Protein AF-A0A7W5UFZ5-F1 (afdb_monomer_lite)

Sequence (240 aa):
MQDGSGSRIRIENHLESGRFNLRLITNQHPLAGENGEELINIRVDAANVEDVSKIVNRRRKELKLPPLTEEQMSSVTKDIQRQQIERPEVVHTLKVDLENYRRGIAKIAYEAAHLWLGDTFLEDKRAQLLRHFILEGAEDSLAGTIGWSEEIPFGKAWSSEPDSHLVFIMRIGPSLTVGVRVFGALYAVVAVTENPELYAVPHNDNFYSWNPATQKARRGSLYEELLRQSRLQLSQTPQN

Secondary structure (DSSP, 8-state):
--------EEEEEETTTTEEEEEEPPEEEEEE-TTS-EEEEEE--GGGGGGHHHHHHHHHHHTTPPPPPHHHHHHHHHT------SS----------SSHHHHHHHHHHHHHHHHHH-GGGGG-HHHHHHHHHHHH--GGG--EEEES-TTSTTGGGGTT-TT-EEEEEEEETTEEEEEEEETTTEEEEEEEES-GGGS---TTSSEEEEETTTTEEEEE-HHHHHHHHHHHHHHHS---

Foldseek 3Di:
DDPPPQFAWDWDQPPVPRDTDIATDWDKDWDDDPPRDTDIDIDHGPVCLVCVLVVQQVVCVVVVHHRDDPVRVVVVSVPDDDDDDPDRDHDDDDDDDPQLVVLVQLVVFLVLCCVFFPPVLCPAPLSVLSVCCNPPVPPVSWDWDKFFDCVPPCLVLVPVFQQKWKWFWDDDPQFIWIWTDHGSTITMITGSHSHCVSGDGPQFFGMKMARPVVRDIDTTHPVVSSVVSVVVVVVPDDDD

Radius of gyration: 29.79 Å; chains: 1; bounding box: 78×35×80 Å

Structure (mmCIF, N/CA/C/O backbone):
data_AF-A0A7W5UFZ5-F1
#
_entry.id   AF-A0A7W5UFZ5-F1
#
loop_
_atom_site.group_PDB
_atom_site.id
_atom_site.type_symbol
_atom_site.label_atom_id
_atom_site.label_alt_id
_atom_site.label_comp_id
_atom_site.label_asym_id
_atom_site.label_entity_id
_atom_site.label_seq_id
_atom_site.pdbx_PDB_ins_code
_atom_site.Cartn_x
_atom_site.Cartn_y
_atom_site.Cartn_z
_atom_site.occupancy
_atom_site.B_iso_or_equiv
_atom_site.auth_seq_id
_atom_site.auth_comp_id
_atom_site.auth_asym_id
_atom_site.auth_atom_id
_atom_site.pdbx_PDB_model_num
ATOM 1 N N . MET A 1 1 ? -11.939 -21.957 38.911 1.00 32.19 1 MET A N 1
ATOM 2 C CA . MET A 1 1 ? -13.261 -21.301 38.909 1.00 32.19 1 MET A CA 1
ATOM 3 C C . MET A 1 1 ? -13.080 -19.978 38.190 1.00 32.19 1 MET A C 1
ATOM 5 O O . MET A 1 1 ? -12.331 -19.150 38.684 1.00 32.19 1 MET A O 1
ATOM 9 N N . GLN A 1 2 ? -13.599 -19.855 36.968 1.00 29.20 2 GLN A N 1
ATOM 10 C CA . GLN A 1 2 ? -13.507 -18.618 36.189 1.00 29.20 2 GLN A CA 1
ATOM 11 C C . GLN A 1 2 ? -14.537 -17.639 36.743 1.00 29.20 2 GLN A C 1
ATOM 13 O O . GLN A 1 2 ? -15.734 -17.909 36.690 1.00 29.20 2 GLN A O 1
ATOM 18 N N . ASP A 1 3 ? -14.058 -16.543 37.315 1.00 34.78 3 ASP A N 1
ATOM 19 C CA . ASP A 1 3 ? -14.901 -15.453 37.779 1.00 34.78 3 ASP A CA 1
ATOM 20 C C . ASP A 1 3 ? -15.483 -14.750 36.540 1.00 34.78 3 ASP A C 1
ATOM 22 O O . ASP A 1 3 ? -14.793 -14.035 35.815 1.00 34.78 3 ASP A O 1
ATOM 26 N N . GLY A 1 4 ? -16.741 -15.053 36.209 1.00 36.50 4 GLY A N 1
ATOM 27 C CA . GLY A 1 4 ? -17.432 -14.622 34.986 1.00 36.50 4 GLY A CA 1
ATOM 28 C C . GLY A 1 4 ? -17.822 -13.138 34.963 1.00 36.50 4 GLY A C 1
ATOM 29 O O . GLY A 1 4 ? -18.814 -12.776 34.336 1.00 36.50 4 GLY A O 1
ATOM 30 N N . SER A 1 5 ? -17.079 -12.272 35.654 1.00 50.53 5 SER A N 1
ATOM 31 C CA . SER A 1 5 ? -17.415 -10.862 35.887 1.00 50.53 5 SER A CA 1
ATOM 32 C C . SER A 1 5 ? -16.677 -9.883 34.960 1.00 50.53 5 SER A C 1
ATOM 34 O O . SER A 1 5 ? -16.538 -8.698 35.275 1.00 50.53 5 SER A O 1
ATOM 36 N N . GLY A 1 6 ? -16.227 -10.355 33.792 1.00 57.88 6 GLY A N 1
ATOM 37 C CA . GLY A 1 6 ? -15.591 -9.519 32.773 1.00 57.88 6 GLY A CA 1
ATOM 38 C C . GLY A 1 6 ? -16.524 -8.399 32.301 1.00 57.88 6 GLY A C 1
ATOM 39 O O . GLY A 1 6 ? -17.556 -8.642 31.670 1.00 57.88 6 GLY A O 1
ATOM 40 N N . SER A 1 7 ? -16.178 -7.150 32.614 1.00 64.81 7 SER A N 1
ATOM 41 C CA . SER A 1 7 ? -16.913 -5.980 32.133 1.00 64.81 7 SER A CA 1
ATOM 42 C C . SER A 1 7 ? -16.709 -5.822 30.625 1.00 64.81 7 SER A C 1
ATOM 44 O O . SER A 1 7 ? -15.578 -5.758 30.150 1.00 64.81 7 SER A O 1
ATOM 46 N N . ARG A 1 8 ? -17.799 -5.737 29.856 1.00 65.75 8 ARG A N 1
ATOM 47 C CA . ARG A 1 8 ? -17.720 -5.496 28.410 1.00 65.75 8 ARG A CA 1
ATOM 48 C C . ARG A 1 8 ? -17.400 -4.027 28.149 1.00 65.75 8 ARG A C 1
ATOM 50 O O . ARG A 1 8 ? -18.094 -3.142 28.645 1.00 65.75 8 ARG A O 1
ATOM 57 N N . ILE A 1 9 ? -16.369 -3.779 27.351 1.00 72.00 9 ILE A N 1
ATOM 58 C CA . ILE A 1 9 ? -15.931 -2.437 26.961 1.00 72.00 9 ILE A CA 1
ATOM 59 C C . ILE A 1 9 ? -16.214 -2.260 25.471 1.00 72.00 9 ILE A C 1
ATOM 61 O O . ILE A 1 9 ? -15.923 -3.137 24.658 1.00 72.00 9 ILE A O 1
ATOM 65 N N . ARG A 1 10 ? -16.807 -1.124 25.114 1.00 69.69 10 ARG A N 1
ATOM 66 C CA . ARG A 1 10 ? -16.961 -0.657 23.741 1.00 69.69 10 ARG A CA 1
ATOM 67 C C . ARG A 1 10 ? -15.755 0.202 23.385 1.00 69.69 10 ARG A C 1
ATOM 69 O O . ARG A 1 10 ? -15.422 1.132 24.111 1.00 69.69 10 ARG A O 1
ATOM 76 N N . ILE A 1 11 ? -15.143 -0.091 22.246 1.00 70.00 11 ILE A N 1
ATOM 77 C CA . ILE A 1 11 ? -14.104 0.755 21.663 1.00 70.00 11 ILE A CA 1
ATOM 78 C C . ILE A 1 11 ? -14.768 1.664 20.633 1.00 70.00 11 ILE A C 1
ATOM 80 O O . ILE A 1 11 ? -15.444 1.184 19.720 1.00 70.00 11 ILE A O 1
ATOM 84 N N . GLU A 1 12 ? -14.591 2.967 20.783 1.00 69.38 12 GLU A N 1
ATOM 85 C CA . GLU A 1 12 ? -14.955 3.959 19.779 1.00 69.38 12 GLU A CA 1
ATOM 86 C C . GLU A 1 12 ? -13.679 4.430 19.075 1.00 69.38 12 GLU A C 1
ATOM 88 O O . GLU A 1 12 ? -12.754 4.945 19.707 1.00 69.38 12 GLU A O 1
ATOM 93 N N . ASN A 1 13 ? -13.623 4.219 17.758 1.00 60.94 13 ASN A N 1
ATOM 94 C CA . ASN A 1 13 ? -12.502 4.650 16.929 1.00 60.94 13 ASN A CA 1
ATOM 95 C C . ASN A 1 13 ? -12.675 6.115 16.549 1.00 60.94 13 ASN A C 1
ATOM 97 O O . ASN A 1 13 ? -13.619 6.462 15.839 1.00 60.94 13 ASN A O 1
ATOM 101 N N . HIS A 1 14 ? -11.724 6.954 16.948 1.00 58.50 14 HIS A N 1
ATOM 102 C CA . HIS A 1 14 ? -11.623 8.309 16.431 1.00 58.50 14 HIS A CA 1
ATOM 103 C C . HIS A 1 14 ? -10.664 8.300 15.233 1.00 58.50 14 HIS A C 1
ATOM 105 O O . HIS A 1 14 ? -9.449 8.429 15.389 1.00 58.50 14 HIS A O 1
ATOM 111 N N . LEU A 1 15 ? -11.216 8.091 14.032 1.00 51.38 15 LEU A N 1
ATOM 112 C CA . LEU A 1 15 ? -10.444 7.875 12.797 1.00 51.38 15 LEU A CA 1
ATOM 113 C C . LEU A 1 15 ? -9.444 9.008 12.497 1.00 51.38 15 LEU A C 1
ATOM 115 O O . LEU A 1 15 ? -8.370 8.743 11.973 1.00 51.38 15 LEU A O 1
ATOM 119 N N . GLU A 1 16 ? -9.761 10.246 12.881 1.00 52.16 16 GLU A N 1
ATOM 120 C CA . GLU A 1 16 ? -8.914 11.421 12.628 1.00 52.16 16 GLU A CA 1
ATOM 121 C C . GLU A 1 16 ? -7.709 11.552 13.572 1.00 52.16 16 GLU A C 1
ATOM 123 O O . GLU A 1 16 ? -6.697 12.133 13.193 1.00 52.16 16 GLU A O 1
ATOM 128 N N . SER A 1 17 ? -7.791 11.032 14.802 1.00 55.78 17 SER A N 1
ATOM 129 C CA . SER A 1 17 ? -6.720 11.183 15.804 1.00 55.78 17 SER A CA 1
ATOM 130 C C . SER A 1 17 ? -5.934 9.897 16.056 1.00 55.78 17 SER A C 1
ATOM 132 O O . SER A 1 17 ? -4.956 9.917 16.804 1.00 55.78 17 SER A O 1
ATOM 134 N N . GLY A 1 18 ? -6.368 8.772 15.474 1.00 56.91 18 GLY A N 1
ATOM 135 C CA . GLY A 1 18 ? -5.768 7.453 15.691 1.00 56.91 18 GLY A CA 1
ATOM 136 C C . GLY A 1 18 ? -5.891 6.944 17.133 1.00 56.91 18 GLY A C 1
ATOM 137 O O . GLY A 1 18 ? -5.254 5.955 17.489 1.00 56.91 18 GLY A O 1
ATOM 138 N N . ARG A 1 19 ? -6.679 7.618 17.983 1.00 61.78 19 ARG A N 1
ATOM 139 C CA . ARG A 1 19 ? -6.873 7.246 19.387 1.00 61.78 19 ARG A CA 1
ATOM 140 C C . ARG A 1 19 ? -8.130 6.402 19.554 1.00 61.78 19 ARG A C 1
ATOM 142 O O . ARG A 1 19 ? -9.184 6.690 18.984 1.00 61.78 19 ARG A O 1
ATOM 149 N N . PHE A 1 20 ? -8.006 5.381 20.391 1.00 65.19 20 PHE A N 1
ATOM 150 C CA . PHE A 1 20 ? -9.115 4.550 20.835 1.00 65.19 20 PHE A CA 1
ATOM 151 C C . PHE A 1 20 ? -9.731 5.160 22.092 1.00 65.19 20 PHE A C 1
ATOM 153 O O . PHE A 1 20 ? -9.032 5.352 23.087 1.00 65.19 20 PHE A O 1
ATOM 160 N N . ASN A 1 21 ? -11.035 5.430 22.064 1.00 71.38 21 ASN A N 1
ATOM 161 C CA . ASN A 1 21 ? -11.784 5.758 23.271 1.00 71.38 21 ASN A CA 1
ATOM 162 C C . ASN A 1 21 ? -12.433 4.485 23.810 1.00 71.38 21 ASN A C 1
ATOM 164 O O . ASN A 1 21 ? -13.187 3.809 23.109 1.00 71.38 21 ASN A O 1
ATOM 168 N N . LEU A 1 22 ? -12.131 4.152 25.062 1.00 71.75 22 LEU A N 1
ATOM 169 C CA . LEU A 1 22 ? -12.715 3.012 25.757 1.00 71.75 22 LEU A CA 1
ATOM 170 C C . LEU A 1 22 ? -13.931 3.491 26.550 1.00 71.75 22 LEU A C 1
ATOM 172 O O . LEU A 1 22 ? -13.812 4.414 27.351 1.00 71.75 22 LEU A O 1
ATOM 176 N N . ARG A 1 23 ? -15.087 2.863 26.332 1.00 74.94 23 ARG A N 1
ATOM 177 C CA . ARG A 1 23 ? -16.319 3.119 27.087 1.00 74.94 23 ARG A CA 1
ATOM 178 C C . ARG A 1 23 ? -16.836 1.842 27.719 1.00 74.94 23 ARG A C 1
ATOM 180 O O . ARG A 1 23 ? -16.956 0.818 27.047 1.00 74.94 23 ARG A O 1
ATOM 187 N N . LEU A 1 24 ? -17.188 1.887 28.995 1.00 75.31 24 LEU A N 1
ATOM 188 C CA . LEU A 1 24 ? -17.823 0.764 29.670 1.00 75.31 24 LEU A CA 1
ATOM 189 C C . LEU A 1 24 ? -19.248 0.581 29.129 1.00 75.31 24 LEU A C 1
ATOM 191 O O . LEU A 1 24 ? -20.051 1.516 29.120 1.00 75.31 24 LEU A O 1
ATOM 195 N N . ILE A 1 25 ? -19.593 -0.635 28.710 1.00 75.44 25 ILE A N 1
ATOM 196 C CA . ILE A 1 25 ? -20.991 -0.975 28.446 1.00 75.44 25 ILE A CA 1
ATOM 197 C C . ILE A 1 25 ? -21.665 -1.199 29.797 1.00 75.44 25 ILE A C 1
ATOM 199 O O . ILE A 1 25 ? -21.164 -1.967 30.620 1.00 75.44 25 ILE A O 1
ATOM 203 N N . THR A 1 26 ? -22.806 -0.542 30.020 1.00 75.75 26 THR A N 1
ATOM 204 C CA . THR A 1 26 ? -23.593 -0.722 31.242 1.00 75.75 26 THR A CA 1
ATOM 205 C C . THR A 1 26 ? -23.876 -2.200 31.472 1.00 75.75 26 THR A C 1
ATOM 207 O O . THR A 1 26 ? -24.441 -2.869 30.604 1.00 75.75 26 THR A O 1
ATOM 210 N N . ASN A 1 27 ? -23.500 -2.697 32.646 1.00 78.12 27 ASN A N 1
ATOM 211 C CA . ASN A 1 27 ? -23.701 -4.088 33.025 1.00 78.12 27 ASN A CA 1
ATOM 212 C C . ASN A 1 27 ? -24.445 -4.162 34.359 1.00 78.12 27 ASN A C 1
ATOM 214 O O . ASN A 1 27 ? -24.233 -3.319 35.232 1.00 78.12 27 ASN A O 1
ATOM 218 N N . GLN A 1 28 ? -25.324 -5.151 34.500 1.00 77.69 28 GLN A N 1
ATOM 219 C CA . GLN A 1 28 ? -26.160 -5.339 35.682 1.00 77.69 28 GLN A CA 1
ATOM 220 C C . GLN A 1 28 ? -26.034 -6.779 36.158 1.00 77.69 28 GLN A C 1
ATOM 222 O O . GLN A 1 28 ? -26.256 -7.693 35.367 1.00 77.69 28 GLN A O 1
ATOM 227 N N . HIS A 1 29 ? -25.716 -6.974 37.436 1.00 74.94 29 HIS A N 1
ATOM 228 C CA . HIS A 1 29 ? -25.628 -8.307 38.033 1.00 74.94 29 HIS A CA 1
ATOM 229 C C . HIS A 1 29 ? -26.407 -8.363 39.345 1.00 74.94 29 HIS A C 1
ATOM 231 O O . HIS A 1 29 ? -26.311 -7.420 40.136 1.00 74.94 29 HIS A O 1
ATOM 237 N N . PRO A 1 30 ? -27.172 -9.439 39.589 1.00 72.00 30 PRO A N 1
ATOM 238 C CA . PRO A 1 30 ? -27.807 -9.653 40.878 1.00 72.00 30 PRO A CA 1
ATOM 239 C C . PRO A 1 30 ? -26.742 -9.895 41.957 1.00 72.00 30 PRO A C 1
ATOM 241 O O . PRO A 1 30 ? -25.746 -10.581 41.734 1.00 72.00 30 PRO A O 1
ATOM 244 N N . LEU A 1 31 ? -26.969 -9.320 43.129 1.00 72.81 31 LEU A N 1
ATOM 245 C CA . LEU A 1 31 ? -26.241 -9.547 44.368 1.00 72.81 31 LEU A CA 1
ATOM 246 C C . LEU A 1 31 ? -27.213 -10.205 45.351 1.00 72.81 31 LEU A C 1
ATOM 248 O O . LEU A 1 31 ? -28.357 -9.767 45.488 1.00 72.81 31 LEU A O 1
ATOM 252 N N . ALA A 1 32 ? -26.761 -11.255 46.034 1.00 61.81 32 ALA A N 1
ATOM 253 C CA . ALA A 1 32 ? -27.540 -11.865 47.104 1.00 61.81 32 ALA A CA 1
ATOM 254 C C . ALA A 1 32 ? -27.594 -10.897 48.296 1.00 61.81 32 ALA A C 1
ATOM 256 O O . ALA A 1 32 ? -26.552 -10.569 48.863 1.00 61.81 32 ALA A O 1
ATOM 257 N N . GLY A 1 33 ? -28.786 -10.413 48.649 1.00 66.94 33 GLY A N 1
ATOM 258 C CA . GLY A 1 33 ? -28.996 -9.645 49.873 1.00 66.94 33 GLY A CA 1
ATOM 259 C C . GLY A 1 33 ? -29.064 -10.558 51.098 1.00 66.94 33 GLY A C 1
ATOM 260 O O . GLY A 1 33 ? -29.515 -11.700 51.017 1.00 66.94 33 GLY A O 1
ATOM 261 N N . GLU A 1 34 ? -28.642 -10.043 52.253 1.00 58.28 34 GLU A N 1
ATOM 262 C CA . GLU A 1 34 ? -28.547 -10.811 53.507 1.00 58.28 34 GLU A CA 1
ATOM 263 C C . GLU A 1 34 ? -29.918 -11.217 54.093 1.00 58.28 34 GLU A C 1
ATOM 265 O O . GLU A 1 34 ? -29.984 -12.132 54.908 1.00 58.28 34 GLU A O 1
ATOM 270 N N . ASN A 1 35 ? -31.023 -10.617 53.625 1.00 57.19 35 ASN A N 1
ATOM 271 C CA . ASN A 1 35 ? -32.377 -10.797 54.177 1.00 57.19 35 ASN A CA 1
ATOM 272 C C . ASN A 1 35 ? -33.419 -11.319 53.162 1.00 57.19 35 ASN A C 1
ATOM 274 O O . ASN A 1 35 ? -34.615 -11.084 53.324 1.00 57.19 35 ASN A O 1
ATOM 278 N N . GLY A 1 36 ? -32.993 -12.000 52.090 1.00 59.88 36 GLY A N 1
ATOM 279 C CA . GLY A 1 36 ? -33.895 -12.431 51.005 1.00 59.88 36 GLY A CA 1
ATOM 280 C C . GLY A 1 36 ? -34.288 -11.308 50.035 1.00 59.88 36 GLY A C 1
ATOM 281 O O . GLY A 1 36 ? -35.147 -11.497 49.176 1.00 59.88 36 GLY A O 1
ATOM 282 N N . GLU A 1 37 ? -33.648 -10.146 50.162 1.00 68.31 37 GLU A N 1
ATOM 283 C CA . GLU A 1 37 ? -33.755 -9.034 49.222 1.00 68.31 37 GLU A CA 1
ATOM 284 C C . GLU A 1 37 ? -32.865 -9.287 47.994 1.00 68.31 37 GLU A C 1
ATOM 286 O O . GLU A 1 37 ? -31.697 -9.663 48.119 1.00 68.31 37 GLU A O 1
ATOM 291 N N . GLU A 1 38 ? -33.400 -9.061 46.793 1.00 66.94 38 GLU A N 1
ATOM 292 C CA . GLU A 1 38 ? -32.605 -9.059 45.564 1.00 66.94 38 GLU A CA 1
ATOM 293 C C . GLU A 1 38 ? -31.962 -7.683 45.372 1.00 66.94 38 GLU A C 1
ATOM 295 O O . GLU A 1 38 ? -32.630 -6.702 45.033 1.00 66.94 38 GLU A O 1
ATOM 300 N N . LEU A 1 39 ? -30.646 -7.606 45.565 1.00 75.69 39 LEU A N 1
ATOM 301 C CA . LEU A 1 39 ? -29.869 -6.413 45.251 1.00 75.69 39 LEU A CA 1
ATOM 302 C C . LEU A 1 39 ? -29.402 -6.488 43.794 1.00 75.69 39 LEU A C 1
ATOM 304 O O . LEU A 1 39 ? -29.075 -7.556 43.284 1.00 75.69 39 LEU A O 1
ATOM 308 N N . ILE A 1 40 ? -29.350 -5.354 43.096 1.00 76.56 40 ILE A N 1
ATOM 309 C CA . ILE A 1 40 ? -28.830 -5.289 41.724 1.00 76.56 40 ILE A CA 1
ATOM 310 C C . ILE A 1 40 ? -27.650 -4.328 41.708 1.00 76.56 40 ILE A C 1
ATOM 312 O O . ILE A 1 40 ? -27.810 -3.137 41.967 1.00 76.56 40 ILE A O 1
ATOM 316 N N . ASN A 1 41 ? -26.472 -4.835 41.351 1.00 80.06 41 ASN A N 1
ATOM 317 C CA . ASN A 1 41 ? -25.316 -3.996 41.075 1.00 80.06 41 ASN A CA 1
ATOM 318 C C . ASN A 1 41 ? -25.398 -3.482 39.638 1.00 80.06 41 ASN A C 1
ATOM 320 O O . ASN A 1 41 ? -25.437 -4.281 38.701 1.00 80.06 41 ASN A O 1
ATOM 324 N N . ILE A 1 42 ? -25.403 -2.162 39.459 1.00 81.38 42 ILE A N 1
ATOM 325 C CA . ILE A 1 42 ? -25.390 -1.512 38.148 1.00 81.38 42 ILE A CA 1
ATOM 326 C C . ILE A 1 42 ? -24.035 -0.828 37.974 1.00 81.38 42 ILE A C 1
ATOM 328 O O . ILE A 1 42 ? -23.734 0.151 38.650 1.00 81.38 42 ILE A O 1
ATOM 332 N N . ARG A 1 43 ? -23.233 -1.306 37.021 1.00 81.69 43 ARG A N 1
ATOM 333 C CA . ARG A 1 43 ? -21.978 -0.657 36.621 1.00 81.69 43 ARG A CA 1
ATOM 334 C C . ARG A 1 43 ? -22.231 0.243 35.417 1.00 81.69 43 ARG A C 1
ATOM 336 O O . ARG A 1 43 ? -22.762 -0.219 34.406 1.00 81.69 43 ARG A O 1
ATOM 343 N N . VAL A 1 44 ? -21.839 1.511 35.513 1.00 83.25 44 VAL A N 1
ATOM 344 C CA . VAL A 1 44 ? -22.014 2.530 34.465 1.00 83.25 44 VAL A CA 1
ATOM 345 C C . VAL A 1 44 ? -20.676 3.218 34.202 1.00 83.25 44 VAL A C 1
ATOM 347 O O . VAL A 1 44 ? -19.843 3.325 35.099 1.00 83.25 44 VAL A O 1
ATOM 350 N N . ASP A 1 45 ? -20.464 3.656 32.964 1.00 80.69 45 ASP A N 1
ATOM 351 C CA . ASP A 1 45 ? -19.312 4.480 32.608 1.00 80.69 45 ASP A CA 1
ATOM 352 C C . ASP A 1 45 ? -19.328 5.814 33.376 1.00 80.69 45 ASP A C 1
ATOM 354 O O . ASP A 1 45 ? -20.383 6.433 33.536 1.00 80.69 45 ASP A O 1
ATOM 358 N N . ALA A 1 46 ? -18.159 6.277 33.825 1.00 82.00 46 ALA A N 1
ATOM 359 C CA . ALA A 1 46 ? -18.028 7.519 34.584 1.00 82.00 46 ALA A CA 1
ATOM 360 C C . ALA A 1 46 ? -18.473 8.764 33.794 1.00 82.00 46 ALA A C 1
ATOM 362 O O . ALA A 1 46 ? -18.861 9.759 34.404 1.00 82.00 46 ALA A O 1
ATOM 363 N N . ALA A 1 47 ? -18.456 8.716 32.459 1.00 79.50 47 ALA A N 1
ATOM 364 C CA . ALA A 1 47 ? -18.973 9.788 31.615 1.00 79.50 47 ALA A CA 1
ATOM 365 C C . ALA A 1 47 ? -20.513 9.866 31.608 1.00 79.50 47 ALA A C 1
ATOM 367 O O . ALA A 1 47 ? -21.061 10.908 31.267 1.00 79.50 47 ALA A O 1
ATOM 368 N N . ASN A 1 48 ? -21.213 8.796 32.008 1.00 82.38 48 ASN A N 1
ATOM 369 C CA . ASN A 1 48 ? -22.675 8.671 31.919 1.00 82.38 48 ASN A CA 1
ATOM 370 C C . ASN A 1 48 ? -23.359 8.661 33.299 1.00 82.38 48 ASN A C 1
ATOM 372 O O . ASN A 1 48 ? -24.424 8.065 33.470 1.00 82.38 48 ASN A O 1
ATOM 376 N N . VAL A 1 49 ? -22.755 9.299 34.306 1.00 79.25 49 VAL A N 1
ATOM 377 C CA . VAL A 1 49 ? -23.295 9.333 35.680 1.00 79.25 49 VAL A CA 1
ATOM 378 C C . VAL A 1 49 ? -24.679 9.992 35.738 1.00 79.25 49 VAL A C 1
ATOM 380 O O . VAL A 1 49 ? -25.539 9.554 36.498 1.00 79.25 49 VAL A O 1
ATOM 383 N N . GLU A 1 50 ? -24.941 10.992 34.896 1.00 80.38 50 GLU A N 1
ATOM 384 C CA . GLU A 1 50 ? -26.233 11.693 34.851 1.00 80.38 50 GLU A CA 1
ATOM 385 C C . GLU A 1 50 ? -27.387 10.793 34.366 1.00 80.38 50 GLU A C 1
ATOM 387 O O . GLU A 1 50 ? -28.546 10.983 34.745 1.00 80.38 50 GLU A O 1
ATOM 392 N N . ASP A 1 51 ? -27.078 9.751 33.588 1.00 82.69 51 ASP A N 1
ATOM 393 C CA . ASP A 1 51 ? -28.067 8.811 33.058 1.00 82.69 51 ASP A CA 1
ATOM 394 C C . ASP A 1 51 ? -28.428 7.680 34.037 1.00 82.69 51 ASP A C 1
ATOM 396 O O . ASP A 1 51 ? -29.341 6.894 33.759 1.00 82.69 51 ASP A O 1
ATOM 400 N N . VAL A 1 52 ? -27.776 7.598 35.204 1.00 83.50 52 VAL A N 1
ATOM 401 C CA . VAL A 1 52 ? -28.044 6.564 36.224 1.00 83.50 52 VAL A CA 1
ATOM 402 C C . VAL A 1 52 ? -29.520 6.553 36.630 1.00 83.50 52 VAL A C 1
ATOM 404 O O . VAL A 1 52 ? -30.133 5.486 36.692 1.00 83.50 52 VAL A O 1
ATOM 407 N N . SER A 1 53 ? -30.131 7.728 36.802 1.00 83.00 53 SER A N 1
ATOM 408 C CA . SER A 1 53 ? -31.555 7.870 37.141 1.00 83.00 53 SER A CA 1
ATOM 409 C C . SER A 1 53 ? -32.475 7.201 36.109 1.00 83.00 53 SER A C 1
ATOM 411 O O . SER A 1 53 ? -33.408 6.469 36.463 1.00 83.00 53 SER A O 1
ATOM 413 N N . LYS A 1 54 ? -32.176 7.382 34.816 1.00 85.00 54 LYS A N 1
ATOM 414 C CA . LYS A 1 54 ? -32.908 6.765 33.702 1.00 85.00 54 LYS A CA 1
ATOM 415 C C . LYS A 1 54 ? -32.710 5.252 33.690 1.00 85.00 54 LYS A C 1
ATOM 417 O O . LYS A 1 54 ? -33.674 4.517 33.475 1.00 85.00 54 LYS A O 1
ATOM 422 N N . ILE A 1 55 ? -31.486 4.778 33.936 1.00 83.38 55 ILE A N 1
ATOM 423 C CA . ILE A 1 55 ? -31.151 3.345 33.960 1.00 83.38 55 ILE A CA 1
ATOM 424 C C . ILE A 1 55 ? -31.902 2.634 35.094 1.00 83.38 55 ILE A C 1
ATOM 426 O O . ILE A 1 55 ? -32.528 1.598 34.853 1.00 83.38 55 ILE A O 1
ATOM 430 N N . VAL A 1 56 ? -31.895 3.208 36.300 1.00 84.44 56 VAL A N 1
ATOM 431 C CA . VAL A 1 56 ? -32.578 2.660 37.483 1.00 84.44 56 VAL A CA 1
ATOM 432 C C . VAL A 1 56 ? -34.091 2.610 37.267 1.00 84.44 56 VAL A C 1
ATOM 434 O O . VAL A 1 56 ? -34.710 1.558 37.439 1.00 84.44 56 VAL A O 1
ATOM 437 N N . ASN A 1 57 ? -34.700 3.712 36.822 1.00 84.00 57 ASN A N 1
ATOM 438 C CA . ASN A 1 57 ? -36.147 3.761 36.603 1.00 84.00 57 ASN A CA 1
ATOM 439 C C . ASN A 1 57 ? -36.603 2.851 35.452 1.00 84.00 57 ASN A C 1
ATOM 441 O O . ASN A 1 57 ? -37.659 2.222 35.551 1.00 84.00 57 ASN A O 1
ATOM 445 N N . ARG A 1 58 ? -35.794 2.702 34.393 1.00 84.88 58 ARG A N 1
ATOM 446 C CA . ARG A 1 58 ? -36.053 1.721 33.329 1.00 84.88 58 ARG A CA 1
ATOM 447 C C . ARG A 1 58 ? -36.088 0.298 33.885 1.00 84.88 58 ARG A C 1
ATOM 449 O O . ARG A 1 58 ? -37.025 -0.437 33.587 1.00 84.88 58 ARG A O 1
ATOM 456 N N . ARG A 1 59 ? -35.126 -0.069 34.738 1.00 81.56 59 ARG A N 1
ATOM 457 C CA . ARG A 1 59 ? -35.077 -1.404 35.351 1.00 81.56 59 ARG A CA 1
ATOM 458 C C . ARG A 1 59 ? -36.265 -1.663 36.277 1.00 81.56 59 ARG A C 1
ATOM 460 O O . ARG A 1 59 ? -36.862 -2.733 36.225 1.00 81.56 59 ARG A O 1
ATOM 467 N N . ARG A 1 60 ? -36.666 -0.675 37.080 1.00 83.38 60 ARG A N 1
ATOM 468 C CA . ARG A 1 60 ? -37.864 -0.784 37.932 1.00 83.38 60 ARG A CA 1
ATOM 469 C C . ARG A 1 60 ? -39.133 -0.991 37.109 1.00 83.38 60 ARG A C 1
ATOM 471 O O . ARG A 1 60 ? 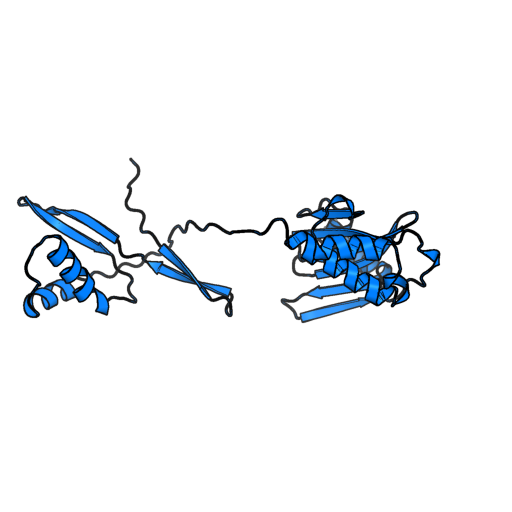-39.938 -1.844 37.464 1.00 83.38 60 ARG A O 1
ATOM 478 N N . LYS A 1 61 ? -39.263 -0.309 35.966 1.00 86.69 61 LYS A N 1
ATOM 479 C CA . LYS A 1 61 ? -40.368 -0.525 35.020 1.00 86.69 61 LYS A CA 1
ATOM 480 C C . LYS A 1 61 ? -40.390 -1.955 34.463 1.00 86.69 61 LYS A C 1
ATOM 482 O O . LYS A 1 61 ? -41.464 -2.545 34.389 1.00 86.69 61 LYS A O 1
ATOM 487 N N . GLU A 1 62 ? -39.236 -2.523 34.104 1.00 84.56 62 GLU A N 1
ATOM 488 C CA . GLU A 1 62 ? -39.125 -3.929 33.664 1.00 84.56 62 GLU A CA 1
ATOM 489 C C . GLU A 1 62 ? -39.581 -4.909 34.755 1.00 84.56 62 GLU A C 1
ATOM 491 O O . GLU A 1 62 ? -40.285 -5.874 34.467 1.00 84.56 62 GLU A O 1
ATOM 496 N N . LEU A 1 63 ? -39.245 -4.614 36.013 1.00 81.38 63 LEU A N 1
ATOM 497 C CA . LEU A 1 63 ? -39.652 -5.385 37.192 1.00 81.38 63 LEU A CA 1
ATOM 498 C C . LEU A 1 63 ? -41.077 -5.060 37.680 1.00 81.38 63 LEU A C 1
ATOM 500 O O . LEU A 1 63 ? -41.498 -5.572 38.713 1.00 81.38 63 LEU A O 1
ATOM 504 N N . LYS A 1 64 ? -41.832 -4.224 36.951 1.00 85.69 64 LYS A N 1
ATOM 505 C CA . LYS A 1 64 ? -43.187 -3.755 37.311 1.00 85.69 64 LYS A CA 1
ATOM 506 C C . LYS A 1 64 ? -43.264 -3.039 38.669 1.00 85.69 64 LYS A C 1
ATOM 508 O O . LYS A 1 64 ? -44.314 -3.016 39.305 1.00 85.69 64 LYS A O 1
ATOM 513 N N . LEU A 1 65 ? -42.165 -2.426 39.099 1.00 83.19 65 LEU A N 1
ATOM 514 C CA . LEU A 1 65 ? -42.082 -1.613 40.307 1.00 83.19 65 LEU A CA 1
ATOM 515 C C . LEU A 1 65 ? -42.342 -0.131 39.983 1.00 83.19 65 LEU A C 1
ATOM 517 O O . LEU A 1 65 ? -41.963 0.338 38.904 1.00 83.19 65 LEU A O 1
ATOM 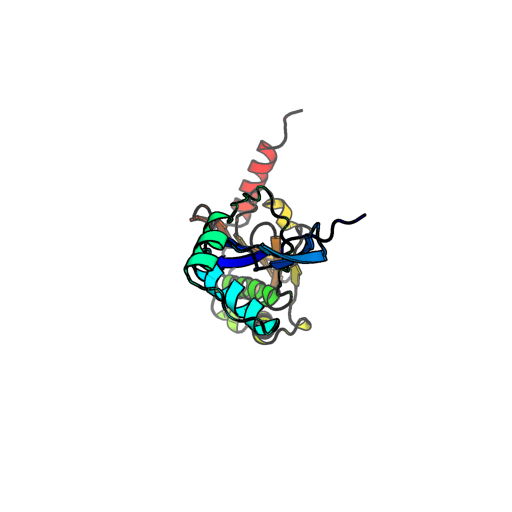521 N N . PRO A 1 66 ? -42.940 0.640 40.912 1.00 82.88 66 PRO A N 1
ATOM 522 C CA . PRO A 1 66 ? -43.103 2.079 40.737 1.00 82.88 66 PRO A CA 1
ATOM 523 C C . PRO A 1 66 ? -41.734 2.778 40.673 1.00 82.88 66 PRO A C 1
ATOM 525 O O . PRO A 1 66 ? -40.786 2.306 41.314 1.00 82.88 66 PRO A O 1
ATOM 528 N N . PRO A 1 67 ? -41.599 3.886 39.921 1.00 84.19 67 PRO A N 1
ATOM 529 C CA . PRO A 1 67 ? -40.359 4.659 39.867 1.00 84.19 67 PRO A CA 1
ATOM 530 C C . PRO A 1 67 ? -39.980 5.184 41.257 1.00 84.19 67 PRO A C 1
ATOM 532 O O . PRO A 1 67 ? -40.847 5.379 42.107 1.00 84.19 67 PRO A O 1
ATOM 535 N N . LEU A 1 68 ? -38.683 5.383 41.494 1.00 84.81 68 LEU A N 1
ATOM 536 C CA . LEU A 1 68 ? -38.216 5.969 42.755 1.00 84.81 68 LEU A CA 1
ATOM 537 C C . LEU A 1 68 ? -38.587 7.453 42.820 1.00 84.81 68 LEU A C 1
ATOM 539 O O . LEU A 1 68 ? -38.575 8.142 41.796 1.00 84.81 68 LEU A O 1
ATOM 543 N N . THR A 1 69 ? -38.878 7.943 44.025 1.00 83.56 69 THR A N 1
ATOM 544 C CA . THR A 1 69 ? -39.030 9.383 44.281 1.00 83.56 69 THR A CA 1
ATOM 545 C C . THR A 1 69 ? -37.675 10.094 44.190 1.00 83.56 69 THR A C 1
ATOM 547 O O . THR A 1 69 ? -36.623 9.454 44.264 1.00 83.56 69 THR A O 1
ATOM 550 N N . GLU A 1 70 ? -37.667 11.422 44.045 1.00 79.75 70 GLU A N 1
ATOM 551 C CA . GLU A 1 70 ? -36.417 12.202 44.001 1.00 79.75 70 GLU A CA 1
ATOM 552 C C . GLU A 1 70 ? -35.559 11.997 45.257 1.00 79.75 70 GLU A C 1
ATOM 554 O O . GLU A 1 70 ? -34.342 11.842 45.162 1.00 79.75 70 GLU A O 1
ATOM 559 N N . GLU A 1 71 ? -36.191 11.890 46.427 1.00 77.75 71 GLU A N 1
ATOM 560 C CA . GLU A 1 71 ? -35.515 11.622 47.699 1.00 77.75 71 GLU A CA 1
ATOM 561 C C . GLU A 1 71 ? -34.815 10.255 47.694 1.00 77.75 71 GLU A C 1
ATOM 563 O O . GLU A 1 71 ? -33.642 10.158 48.059 1.00 77.75 71 GLU A O 1
ATOM 568 N N . GLN A 1 72 ? -35.485 9.214 47.194 1.00 79.19 72 GLN A N 1
ATOM 569 C CA . GLN A 1 72 ? -34.918 7.867 47.059 1.00 79.19 72 GLN A CA 1
ATOM 570 C C . GLN A 1 72 ? -33.848 7.786 45.961 1.00 79.19 72 GLN A C 1
ATOM 572 O O . GLN A 1 72 ? -32.910 6.998 46.051 1.00 79.19 72 GLN A O 1
ATOM 577 N N . MET A 1 73 ? -33.950 8.601 44.911 1.00 79.38 73 MET A N 1
ATOM 578 C CA . MET A 1 73 ? -32.911 8.682 43.883 1.00 79.38 73 MET A CA 1
ATOM 579 C C . MET A 1 73 ? -31.666 9.411 44.406 1.00 79.38 73 MET A C 1
ATOM 581 O O . MET A 1 73 ? -30.536 9.073 44.039 1.00 79.38 73 MET A O 1
ATOM 585 N N . SER A 1 74 ? -31.855 10.378 45.308 1.00 76.94 74 SER A N 1
ATOM 586 C CA . SER A 1 74 ? -30.756 11.106 45.942 1.00 76.94 74 SER A CA 1
ATOM 587 C C . SER A 1 74 ? -29.883 10.192 46.808 1.00 76.94 74 SER A C 1
ATOM 589 O O . SER A 1 74 ? -28.663 10.354 46.807 1.00 76.94 74 SER A O 1
ATOM 591 N N . SER A 1 75 ? -30.466 9.194 47.486 1.00 76.94 75 SER A N 1
ATOM 592 C CA . SER A 1 75 ? -29.699 8.187 48.232 1.00 76.94 75 SER A CA 1
ATOM 593 C C . SER A 1 75 ? -28.931 7.259 47.293 1.00 76.94 75 SER A C 1
ATOM 595 O O . SER A 1 75 ? -27.734 7.080 47.476 1.00 76.94 75 SER A O 1
ATOM 597 N N . VAL A 1 76 ? -29.559 6.791 46.207 1.00 77.69 76 VAL A N 1
ATOM 598 C CA . VAL A 1 76 ? -28.880 5.966 45.186 1.00 77.69 76 VAL A CA 1
ATOM 599 C C . VAL A 1 76 ? -27.679 6.693 44.576 1.00 77.69 76 VAL A C 1
ATOM 601 O O . VAL A 1 76 ? -26.643 6.087 44.323 1.00 77.69 76 VAL A O 1
ATOM 604 N N . THR A 1 77 ? -27.794 8.005 44.359 1.00 77.19 77 THR A N 1
ATOM 605 C CA . THR A 1 77 ? -26.704 8.813 43.790 1.00 77.19 77 THR A CA 1
ATOM 606 C C . THR A 1 77 ? -25.540 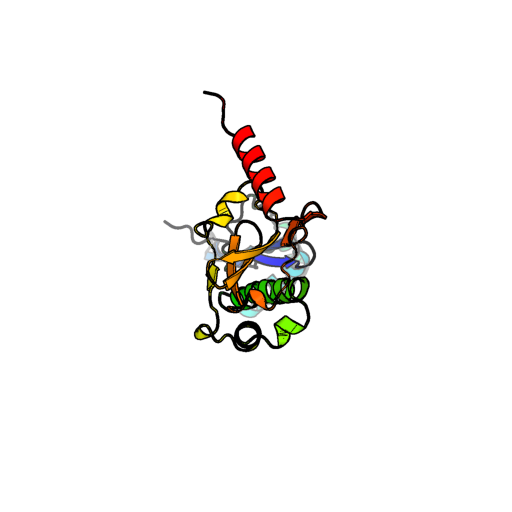8.984 44.769 1.00 77.19 77 THR A C 1
ATOM 608 O O . THR A 1 77 ? -24.386 9.041 44.348 1.00 77.19 77 THR A O 1
ATOM 611 N N . LYS A 1 78 ? -25.823 9.044 46.077 1.00 78.12 78 LYS A N 1
ATOM 612 C CA . LYS A 1 78 ? -24.795 9.126 47.127 1.00 78.12 78 LYS A CA 1
ATOM 613 C C . LYS A 1 78 ? -23.991 7.833 47.259 1.00 78.12 78 LYS A C 1
ATOM 615 O O . LYS A 1 78 ? -22.807 7.903 47.573 1.00 78.12 78 LYS A O 1
ATOM 620 N N . ASP A 1 79 ? -24.602 6.695 46.951 1.00 79.62 79 ASP A N 1
ATOM 621 C CA . ASP A 1 79 ? -23.965 5.377 47.035 1.00 79.62 79 ASP A CA 1
ATOM 622 C C . ASP A 1 79 ? -23.131 5.020 45.787 1.00 79.62 79 ASP A C 1
ATOM 624 O O . ASP A 1 79 ? -22.581 3.920 45.690 1.00 79.62 79 ASP A O 1
ATOM 628 N N . ILE A 1 80 ? -22.996 5.937 44.819 1.00 81.69 80 ILE A N 1
ATOM 629 C CA . ILE A 1 80 ? -22.165 5.720 43.628 1.00 81.69 80 ILE A CA 1
ATOM 630 C C . ILE A 1 80 ? -20.688 5.656 44.029 1.00 81.69 80 ILE A C 1
ATOM 632 O O . ILE A 1 80 ? -20.051 6.665 44.335 1.00 81.69 80 ILE A O 1
ATOM 636 N N . GLN A 1 81 ? -20.107 4.463 43.930 1.00 82.62 81 GLN A N 1
ATOM 637 C CA . GLN A 1 81 ? -18.674 4.249 44.102 1.00 82.62 81 GLN A CA 1
ATOM 638 C C . GLN A 1 81 ? -17.958 4.326 42.752 1.00 82.62 81 GLN A C 1
ATOM 640 O O . GLN A 1 81 ? -18.300 3.622 41.800 1.00 82.62 81 GLN A O 1
ATOM 645 N N . ARG A 1 82 ? -16.937 5.185 42.662 1.00 82.44 82 ARG A N 1
ATOM 646 C CA . ARG A 1 82 ? -16.076 5.273 41.478 1.00 82.44 82 ARG A CA 1
ATOM 647 C C . ARG A 1 82 ? -14.927 4.287 41.615 1.00 82.44 82 ARG A C 1
ATOM 649 O O . ARG A 1 82 ? -14.187 4.332 42.591 1.00 82.44 82 ARG A O 1
ATOM 656 N N . GLN A 1 83 ? -14.754 3.443 40.606 1.00 81.50 83 GLN A N 1
ATOM 657 C CA . GLN A 1 83 ? -13.642 2.506 40.522 1.00 81.50 83 GLN A CA 1
ATOM 658 C C . GLN A 1 83 ? -12.819 2.798 39.269 1.00 81.50 83 GLN A C 1
ATOM 660 O O . GLN A 1 83 ? -13.368 2.935 38.176 1.00 81.50 83 GLN A O 1
ATOM 665 N N . GLN A 1 84 ? -11.499 2.873 39.427 1.00 78.75 84 GLN A N 1
ATOM 666 C CA . GLN A 1 84 ? -10.566 2.953 38.309 1.00 78.75 84 GLN A CA 1
ATOM 667 C C . GLN A 1 84 ? -10.151 1.541 37.884 1.00 78.75 84 GLN A C 1
ATOM 669 O O . GLN A 1 84 ? -9.796 0.711 38.719 1.00 78.75 84 GLN A O 1
ATOM 674 N N . ILE A 1 85 ? -10.194 1.269 36.580 1.00 76.50 85 ILE A N 1
ATOM 675 C CA . ILE A 1 85 ? -9.707 0.019 35.988 1.00 76.50 85 ILE A CA 1
ATOM 676 C C . ILE A 1 85 ? -8.358 0.334 35.340 1.00 76.50 85 ILE A C 1
ATOM 678 O O . ILE A 1 85 ? -8.313 0.957 34.284 1.00 76.50 85 ILE A O 1
ATOM 682 N N . GLU A 1 86 ? -7.256 -0.055 35.982 1.00 71.38 86 GLU A N 1
ATOM 683 C CA . GLU A 1 86 ? -5.909 0.319 35.520 1.00 71.38 86 GLU A CA 1
ATOM 684 C C . GLU A 1 86 ? -5.469 -0.414 34.244 1.00 71.38 86 GLU A C 1
ATOM 686 O O . GLU A 1 86 ? -4.653 0.109 33.486 1.00 71.38 86 GLU A O 1
ATOM 691 N N . ARG A 1 87 ? -5.989 -1.624 33.993 1.00 69.00 87 ARG A N 1
ATOM 692 C CA . ARG A 1 87 ? -5.592 -2.477 32.859 1.00 69.00 87 ARG A CA 1
ATOM 693 C C . ARG A 1 87 ? -6.775 -3.285 32.328 1.00 69.00 87 ARG A C 1
ATOM 695 O O . ARG A 1 87 ? -6.897 -4.465 32.647 1.00 69.00 87 ARG A O 1
ATOM 702 N N . PRO A 1 88 ? -7.685 -2.662 31.565 1.00 72.25 88 PRO A N 1
ATOM 703 C CA . PRO A 1 88 ? -8.776 -3.407 30.966 1.00 72.25 88 PRO A CA 1
ATOM 704 C C . PRO A 1 88 ? -8.232 -4.390 29.924 1.00 72.25 88 PRO A C 1
ATOM 706 O O . PRO A 1 88 ? -7.491 -4.000 29.023 1.00 72.25 88 PRO A O 1
ATOM 709 N N . GLU A 1 89 ? -8.635 -5.654 30.016 1.00 64.75 89 GLU A N 1
ATOM 710 C CA . GLU A 1 89 ? -8.479 -6.585 28.902 1.00 64.75 89 GLU A CA 1
ATOM 711 C C . GLU A 1 89 ? -9.516 -6.250 27.830 1.00 64.75 89 GLU A C 1
ATOM 713 O O . GLU A 1 89 ? -10.719 -6.177 28.095 1.00 64.75 89 GLU A O 1
ATOM 718 N N . VAL A 1 90 ? -9.043 -6.010 26.610 1.00 68.56 90 VAL A N 1
ATOM 719 C CA . VAL A 1 90 ? -9.879 -5.576 25.494 1.00 68.56 90 VAL A CA 1
ATOM 720 C C . VAL A 1 90 ? -9.824 -6.631 24.398 1.00 68.56 90 VAL A C 1
ATOM 722 O O . VAL A 1 90 ? -8.792 -6.833 23.764 1.00 68.56 90 VAL A O 1
ATOM 725 N N . VAL A 1 91 ? -10.957 -7.286 24.147 1.00 66.38 91 VAL A N 1
ATOM 726 C CA . VAL A 1 91 ? -11.115 -8.195 23.007 1.00 66.38 91 VAL A CA 1
ATOM 727 C C . VAL A 1 91 ? -11.614 -7.383 21.815 1.00 66.38 91 VAL A C 1
ATOM 729 O O . VAL A 1 91 ? -12.761 -6.938 21.796 1.00 66.38 91 VAL A O 1
ATOM 732 N N . HIS A 1 92 ? -10.747 -7.173 20.824 1.00 66.50 92 HIS A N 1
ATOM 733 C CA . HIS A 1 92 ? -11.075 -6.464 19.587 1.00 66.50 92 HIS A CA 1
ATOM 734 C C . HIS A 1 92 ? -10.931 -7.386 18.376 1.00 66.50 92 HIS A C 1
ATOM 736 O O . HIS A 1 92 ? -9.943 -8.106 18.247 1.00 66.50 92 HIS A O 1
ATOM 742 N N . THR A 1 93 ? -11.899 -7.333 17.462 1.00 71.88 93 THR A N 1
ATOM 743 C CA . THR A 1 93 ? -11.813 -8.018 16.169 1.00 71.88 93 THR A CA 1
ATOM 744 C C . THR A 1 93 ? -11.446 -7.007 15.094 1.00 71.88 93 THR A C 1
ATOM 746 O O . THR A 1 93 ? -12.285 -6.213 14.669 1.00 71.88 93 THR A O 1
ATOM 749 N N . LEU A 1 94 ? -10.196 -7.062 14.639 1.00 71.88 94 LEU A N 1
ATOM 750 C CA . LEU A 1 94 ? -9.749 -6.321 13.467 1.00 71.88 94 LEU A CA 1
ATOM 751 C C . LEU A 1 94 ? -10.288 -7.019 12.211 1.00 71.88 94 LEU A C 1
ATOM 753 O O . LEU A 1 94 ? -10.025 -8.201 11.994 1.00 71.88 94 LEU A O 1
ATOM 757 N N . LYS A 1 95 ? -11.039 -6.296 11.378 1.00 78.06 95 LYS A N 1
ATOM 758 C CA . LYS A 1 95 ? -11.407 -6.774 10.041 1.00 78.06 95 LYS A CA 1
ATOM 759 C C . LYS A 1 95 ? -10.349 -6.291 9.060 1.00 78.06 95 LYS A C 1
ATOM 761 O O . LYS A 1 95 ? -10.268 -5.094 8.799 1.00 78.06 95 LYS A O 1
ATOM 766 N N . VAL A 1 96 ? -9.539 -7.214 8.554 1.00 73.19 96 VAL A N 1
ATOM 767 C CA . VAL A 1 96 ? -8.555 -6.932 7.506 1.00 73.19 96 VAL A CA 1
ATOM 768 C C . VAL A 1 96 ? -9.138 -7.370 6.176 1.00 73.19 96 VAL A C 1
ATOM 770 O O . VAL A 1 96 ? -9.615 -8.496 6.043 1.00 73.19 96 VAL A O 1
ATOM 773 N N . ASP A 1 97 ? -9.101 -6.472 5.202 1.00 79.62 97 ASP A N 1
ATOM 774 C CA . ASP A 1 97 ? -9.435 -6.794 3.825 1.00 79.62 97 ASP A CA 1
ATOM 775 C C . ASP A 1 97 ? -8.247 -7.514 3.178 1.00 79.62 97 ASP A C 1
ATOM 777 O O . ASP A 1 97 ? -7.199 -6.909 2.945 1.00 79.62 97 ASP A O 1
ATOM 781 N N . LEU A 1 98 ? -8.399 -8.817 2.940 1.00 77.06 98 LEU A N 1
ATOM 782 C CA . LEU A 1 98 ? -7.362 -9.669 2.352 1.00 77.06 98 LEU A CA 1
ATOM 783 C C . LEU A 1 98 ? -7.393 -9.684 0.815 1.00 77.06 98 LEU A C 1
ATOM 785 O O . LEU A 1 98 ? -6.542 -10.315 0.197 1.00 77.06 98 LEU A O 1
ATOM 789 N N . GLU A 1 99 ? -8.330 -8.982 0.186 1.00 76.94 99 GLU A N 1
ATOM 790 C CA . GLU A 1 99 ? -8.508 -9.023 -1.265 1.00 76.94 99 GLU A CA 1
ATOM 791 C C . GLU A 1 99 ? -8.165 -7.670 -1.891 1.00 76.94 99 GLU A C 1
ATOM 793 O O . GLU A 1 99 ? -7.276 -7.560 -2.742 1.00 76.94 99 GLU A O 1
ATOM 798 N N . ASN A 1 100 ? -8.770 -6.590 -1.394 1.00 86.31 100 ASN A N 1
ATOM 799 C CA . ASN A 1 100 ? -8.566 -5.261 -1.962 1.00 86.31 100 ASN A CA 1
ATOM 800 C C . ASN A 1 100 ? -7.183 -4.679 -1.655 1.00 86.31 100 ASN A C 1
ATOM 802 O O . ASN A 1 100 ? -6.713 -3.821 -2.407 1.00 86.31 100 ASN A O 1
ATOM 806 N N . TYR A 1 101 ? -6.479 -5.157 -0.621 1.00 88.94 101 TYR A N 1
ATOM 807 C CA . TYR A 1 101 ? -5.109 -4.696 -0.377 1.00 88.94 101 TYR A CA 1
ATOM 808 C C . TYR A 1 101 ? -4.189 -5.040 -1.558 1.00 88.94 101 TYR A C 1
ATOM 810 O O . TYR A 1 101 ? -3.367 -4.212 -1.954 1.00 88.94 101 TYR A O 1
ATOM 818 N N . ARG A 1 102 ? -4.361 -6.219 -2.180 1.00 91.25 102 ARG A N 1
ATOM 819 C CA . ARG A 1 102 ? -3.551 -6.643 -3.334 1.00 91.25 102 ARG A CA 1
ATOM 820 C C . ARG A 1 102 ? -3.761 -5.701 -4.513 1.00 91.25 102 ARG A C 1
ATOM 822 O O . ARG A 1 102 ? -2.792 -5.289 -5.146 1.00 91.25 102 ARG A O 1
ATOM 829 N N . ARG A 1 103 ? -5.009 -5.288 -4.751 1.00 92.62 103 ARG A N 1
ATOM 830 C CA . ARG A 1 103 ? -5.375 -4.307 -5.786 1.00 92.62 103 ARG A CA 1
ATOM 831 C C . ARG A 1 103 ? -4.739 -2.942 -5.519 1.00 92.62 103 ARG A C 1
ATOM 833 O O . ARG A 1 103 ? -4.203 -2.329 -6.439 1.00 92.62 103 ARG A O 1
ATOM 840 N N . GLY A 1 104 ? -4.731 -2.497 -4.261 1.00 93.19 104 GLY A N 1
ATOM 841 C CA . GLY A 1 104 ? -4.061 -1.262 -3.847 1.00 93.19 104 GLY A CA 1
ATOM 842 C C . GLY A 1 104 ? -2.554 -1.283 -4.122 1.00 93.19 104 GLY A C 1
ATOM 843 O O . GLY A 1 104 ? -2.023 -0.347 -4.714 1.00 93.19 104 GLY A O 1
ATOM 844 N N . ILE A 1 105 ? -1.870 -2.374 -3.769 1.00 94.25 105 ILE A N 1
ATOM 845 C CA . ILE A 1 105 ? -0.430 -2.525 -4.031 1.00 94.25 105 ILE A CA 1
ATOM 846 C C . ILE A 1 105 ? -0.134 -2.621 -5.536 1.00 94.25 105 ILE A C 1
ATOM 848 O O . ILE A 1 105 ? 0.795 -1.977 -6.023 1.00 94.25 105 ILE A O 1
ATOM 852 N N . ALA A 1 106 ? -0.945 -3.360 -6.296 1.00 95.00 106 ALA A N 1
ATOM 853 C CA . ALA A 1 106 ? -0.819 -3.432 -7.750 1.00 95.00 106 ALA A CA 1
ATOM 854 C C . ALA A 1 106 ? -1.013 -2.066 -8.427 1.00 95.00 106 ALA A C 1
ATOM 856 O O . ALA A 1 106 ? -0.294 -1.746 -9.371 1.00 95.00 106 ALA A O 1
ATOM 857 N N . LYS A 1 107 ? -1.926 -1.229 -7.916 1.00 96.25 107 LYS A N 1
ATOM 858 C CA . LYS A 1 107 ? -2.109 0.150 -8.389 1.00 96.25 107 LYS A CA 1
ATOM 859 C C . LYS A 1 107 ? -0.858 0.999 -8.175 1.00 96.25 107 LYS A C 1
ATOM 861 O O . LYS A 1 107 ? -0.475 1.718 -9.090 1.00 96.25 107 LYS A O 1
ATOM 866 N N . ILE A 1 108 ? -0.185 0.871 -7.028 1.00 97.00 108 ILE A N 1
ATOM 867 C CA . ILE A 1 108 ? 1.098 1.557 -6.790 1.00 97.00 108 ILE A CA 1
ATOM 868 C C . ILE A 1 108 ? 2.130 1.129 -7.839 1.00 97.00 108 ILE A C 1
ATOM 870 O O . ILE A 1 108 ? 2.801 1.979 -8.421 1.00 97.00 108 ILE A O 1
ATOM 874 N N . ALA A 1 109 ? 2.233 -0.175 -8.121 1.00 96.69 109 ALA A N 1
ATOM 875 C CA . ALA A 1 109 ? 3.155 -0.680 -9.137 1.00 96.69 109 ALA A CA 1
ATOM 876 C C . ALA A 1 109 ? 2.824 -0.149 -10.545 1.00 96.69 109 ALA A C 1
ATOM 878 O O . ALA A 1 109 ? 3.726 0.262 -11.272 1.00 96.69 109 ALA A O 1
ATOM 879 N N . TYR A 1 110 ? 1.538 -0.117 -10.907 1.00 97.25 110 TYR A N 1
ATOM 880 C CA . TYR A 1 110 ? 1.049 0.419 -12.179 1.00 97.25 110 TYR A CA 1
ATOM 881 C C . TYR A 1 110 ? 1.362 1.913 -12.340 1.00 97.25 110 TYR A C 1
ATOM 883 O O . TYR A 1 110 ? 1.877 2.326 -13.375 1.00 97.25 110 TYR A O 1
ATOM 891 N N . GLU A 1 111 ? 1.077 2.725 -11.320 1.00 97.56 111 GLU A N 1
ATOM 892 C CA . GLU A 1 111 ? 1.305 4.174 -11.360 1.00 97.56 111 GLU A CA 1
ATOM 893 C C . GLU A 1 111 ? 2.797 4.510 -11.390 1.00 97.56 111 GLU A C 1
ATOM 895 O O . GLU A 1 111 ? 3.214 5.387 -12.143 1.00 97.56 111 GLU A O 1
ATOM 900 N N . ALA A 1 112 ? 3.621 3.773 -10.641 1.00 96.00 112 ALA A N 1
ATOM 901 C CA . ALA A 1 112 ? 5.069 3.928 -10.700 1.00 96.00 112 ALA A CA 1
ATOM 902 C C . ALA A 1 112 ? 5.634 3.522 -12.071 1.00 96.00 112 ALA A C 1
ATOM 904 O O . ALA A 1 112 ? 6.485 4.219 -12.620 1.00 96.00 112 ALA A O 1
ATOM 905 N N . ALA A 1 113 ? 5.132 2.433 -12.664 1.00 95.94 113 ALA A N 1
ATOM 906 C CA . ALA A 1 113 ? 5.510 2.042 -14.017 1.00 95.94 113 ALA A CA 1
ATOM 907 C C . ALA A 1 113 ? 5.131 3.115 -15.043 1.00 95.94 113 ALA A C 1
ATOM 909 O O . ALA A 1 113 ? 5.985 3.508 -15.829 1.00 95.94 113 ALA A O 1
ATOM 910 N N . HIS A 1 114 ? 3.905 3.644 -15.007 1.00 96.19 114 HIS A N 1
ATOM 911 C CA . HIS A 1 114 ? 3.489 4.734 -15.900 1.00 96.19 114 HIS A CA 1
ATOM 912 C C . HIS A 1 114 ? 4.357 5.985 -15.724 1.00 96.19 114 HIS A C 1
ATOM 914 O O . HIS A 1 114 ? 4.796 6.561 -16.716 1.00 96.19 114 HIS A O 1
ATOM 920 N N . LEU A 1 115 ? 4.692 6.349 -14.482 1.00 94.31 115 LEU A N 1
ATOM 921 C CA . LEU A 1 115 ? 5.576 7.479 -14.189 1.00 94.31 115 LEU A CA 1
ATOM 922 C C . LEU A 1 115 ? 6.957 7.343 -14.855 1.00 94.31 115 LEU A C 1
ATOM 924 O O . LEU A 1 115 ? 7.509 8.339 -15.317 1.00 94.31 115 LEU A O 1
ATOM 928 N N . TRP A 1 116 ? 7.523 6.135 -14.894 1.00 94.69 116 TRP A N 1
ATOM 929 C CA . TRP A 1 116 ? 8.866 5.895 -15.436 1.00 94.69 116 TRP A CA 1
ATOM 930 C C . TRP A 1 116 ? 8.899 5.534 -16.918 1.00 94.69 116 TRP A C 1
ATOM 932 O O . TRP A 1 116 ? 9.871 5.853 -17.598 1.00 94.69 116 TRP A O 1
ATOM 942 N N . LEU A 1 117 ? 7.875 4.839 -17.406 1.00 94.50 117 LEU A N 1
ATOM 943 C CA . LEU A 1 117 ? 7.812 4.294 -18.762 1.00 94.50 117 LEU A CA 1
ATOM 944 C C . LEU A 1 117 ? 7.002 5.184 -19.719 1.00 94.50 117 LEU A C 1
ATOM 946 O O . LEU A 1 117 ? 7.092 5.013 -20.935 1.00 94.50 117 LEU A O 1
ATOM 950 N N . GLY A 1 118 ? 6.250 6.149 -19.182 1.00 93.94 118 GLY A N 1
ATOM 951 C CA . GLY A 1 118 ? 5.447 7.100 -19.943 1.00 93.94 118 GLY A CA 1
ATOM 952 C C . GLY A 1 118 ? 4.216 6.474 -20.595 1.00 93.94 118 GLY A C 1
ATOM 953 O O . GLY A 1 118 ? 3.840 5.337 -20.317 1.00 93.94 118 GLY A O 1
ATOM 954 N N . ASP A 1 119 ? 3.576 7.223 -21.490 1.00 94.88 119 ASP A N 1
ATOM 955 C CA . ASP A 1 119 ? 2.278 6.841 -22.060 1.00 94.88 119 ASP A CA 1
ATOM 956 C C . ASP A 1 119 ? 2.330 5.585 -22.936 1.00 94.88 119 ASP A C 1
ATOM 958 O O . ASP A 1 119 ? 1.340 4.862 -23.011 1.00 94.88 119 ASP A O 1
ATOM 962 N N . THR A 1 120 ? 3.490 5.254 -23.515 1.00 93.88 120 THR A N 1
ATOM 963 C CA . THR A 1 120 ? 3.696 3.997 -24.257 1.00 93.88 120 THR A CA 1
ATOM 964 C C . THR A 1 120 ? 3.349 2.772 -23.408 1.00 93.88 120 THR A C 1
ATOM 966 O O . THR A 1 120 ? 2.850 1.779 -23.931 1.00 93.88 120 THR A O 1
ATOM 969 N N . PHE A 1 121 ? 3.542 2.852 -22.086 1.00 95.69 121 PHE A N 1
ATOM 970 C CA . PHE A 1 121 ? 3.181 1.782 -21.160 1.00 95.69 121 PHE A CA 1
ATOM 971 C C . PHE A 1 121 ? 1.681 1.488 -21.149 1.00 95.69 121 PHE A C 1
ATOM 973 O O . PHE A 1 121 ? 1.293 0.347 -20.932 1.00 95.69 121 PHE A O 1
ATOM 980 N N . LEU A 1 122 ? 0.818 2.475 -21.403 1.00 94.81 122 LEU A N 1
ATOM 981 C CA . LEU A 1 122 ? -0.635 2.289 -21.348 1.00 94.81 122 LEU A CA 1
ATOM 982 C C . LEU A 1 122 ? -1.151 1.304 -22.407 1.00 94.81 122 LEU A C 1
ATOM 984 O O . LEU A 1 122 ? -2.198 0.687 -22.190 1.00 94.81 122 LEU A O 1
ATOM 988 N N . GLU A 1 123 ? -0.398 1.149 -23.497 1.00 95.50 123 GLU A N 1
ATOM 989 C CA . GLU A 1 123 ? -0.671 0.229 -24.601 1.00 95.50 123 GLU A CA 1
ATOM 990 C C . GLU A 1 123 ? -0.019 -1.151 -24.403 1.00 95.50 123 GLU A C 1
ATOM 992 O O . GLU A 1 123 ? -0.282 -2.081 -25.166 1.00 95.50 123 GLU A O 1
ATOM 997 N N . ASP A 1 124 ? 0.808 -1.325 -23.366 1.00 95.12 124 ASP A N 1
ATOM 998 C CA . ASP A 1 124 ? 1.462 -2.597 -23.076 1.00 95.12 124 ASP A CA 1
ATOM 999 C C . ASP A 1 124 ? 0.440 -3.654 -22.639 1.00 95.12 124 ASP A C 1
ATOM 1001 O O . ASP A 1 124 ? -0.407 -3.425 -21.767 1.00 95.12 124 ASP A O 1
ATOM 1005 N N . LYS A 1 125 ? 0.557 -4.867 -23.188 1.00 94.25 125 LYS A N 1
ATOM 1006 C CA . LYS A 1 125 ? -0.293 -6.004 -22.810 1.00 94.25 125 LYS A CA 1
ATOM 1007 C C . LYS A 1 125 ? -0.253 -6.260 -21.301 1.00 94.25 125 LYS A C 1
ATOM 1009 O O . LYS A 1 125 ? -1.283 -6.562 -20.699 1.00 94.25 125 LYS A O 1
ATOM 1014 N N . ARG A 1 126 ? 0.916 -6.129 -20.667 1.00 93.88 126 ARG A N 1
ATOM 1015 C CA . ARG A 1 126 ? 1.064 -6.301 -19.216 1.00 93.88 126 ARG A CA 1
ATOM 1016 C C . ARG A 1 126 ? 0.395 -5.170 -18.440 1.00 93.88 126 ARG A C 1
ATOM 1018 O O . ARG A 1 126 ? -0.235 -5.450 -17.423 1.00 93.88 126 ARG A O 1
ATOM 1025 N N . ALA A 1 127 ? 0.433 -3.934 -18.935 1.00 94.69 127 ALA A N 1
ATOM 1026 C CA . ALA A 1 127 ? -0.291 -2.822 -18.323 1.00 94.69 127 ALA A CA 1
ATOM 1027 C C . ALA A 1 127 ? -1.810 -3.028 -18.371 1.00 94.69 127 ALA A C 1
ATOM 1029 O O . ALA A 1 127 ? -2.495 -2.766 -17.384 1.00 94.69 127 ALA A O 1
ATOM 1030 N N . GLN A 1 128 ? -2.338 -3.546 -19.484 1.00 94.50 128 GLN A N 1
ATOM 1031 C CA . GLN A 1 128 ? -3.761 -3.874 -19.622 1.00 94.50 128 GLN A CA 1
ATOM 1032 C C . GLN A 1 128 ? -4.187 -4.977 -18.643 1.00 94.50 128 GLN A C 1
ATOM 1034 O O . GLN A 1 128 ? -5.185 -4.822 -17.939 1.00 94.50 128 GLN A O 1
ATOM 1039 N N . LEU A 1 129 ? -3.400 -6.054 -18.534 1.00 94.50 129 LEU A N 1
ATOM 1040 C CA . LEU A 1 129 ? -3.638 -7.141 -17.575 1.00 94.50 129 LEU A CA 1
ATOM 1041 C C . LEU A 1 129 ? -3.585 -6.657 -16.120 1.00 94.50 129 LEU A C 1
ATOM 1043 O O . LEU A 1 129 ? -4.422 -7.050 -15.304 1.00 94.50 129 LEU A O 1
ATOM 1047 N N . LEU A 1 130 ? -2.633 -5.774 -15.807 1.00 94.12 130 LEU A N 1
ATOM 1048 C CA . LEU A 1 130 ? -2.500 -5.168 -14.486 1.00 94.12 130 LEU A CA 1
ATOM 1049 C C . LEU A 1 130 ? -3.679 -4.234 -14.179 1.00 94.12 130 LEU A C 1
ATOM 1051 O O . LEU A 1 130 ? -4.218 -4.269 -13.077 1.00 94.12 130 LEU A O 1
ATOM 1055 N N . ARG A 1 131 ? -4.141 -3.446 -15.159 1.00 94.25 131 ARG A N 1
ATOM 1056 C CA . ARG A 1 131 ? -5.335 -2.596 -15.028 1.00 94.25 131 ARG A CA 1
ATOM 1057 C C . ARG A 1 131 ? -6.589 -3.434 -14.782 1.00 94.25 131 ARG A C 1
ATOM 1059 O O . ARG A 1 131 ? -7.372 -3.097 -13.900 1.00 94.25 131 ARG A O 1
ATOM 1066 N N . HIS A 1 132 ? -6.753 -4.537 -15.508 1.00 93.00 132 HIS A N 1
ATOM 1067 C CA . HIS A 1 132 ? -7.858 -5.471 -15.303 1.00 93.00 132 HIS A CA 1
ATOM 1068 C C . HIS A 1 132 ? -7.811 -6.103 -13.901 1.00 93.00 132 HIS A C 1
ATOM 1070 O O . HIS A 1 132 ? -8.819 -6.086 -13.203 1.00 93.00 132 HIS A O 1
ATOM 1076 N N . PHE A 1 133 ? -6.634 -6.522 -13.413 1.00 93.00 133 PHE A N 1
ATOM 1077 C CA . PHE A 1 133 ? -6.468 -6.971 -12.021 1.00 93.00 133 PHE A CA 1
ATOM 1078 C C . PHE A 1 133 ? -6.893 -5.894 -11.012 1.00 93.00 133 PHE A C 1
ATOM 1080 O O . PHE A 1 133 ? -7.634 -6.163 -10.069 1.00 93.00 133 PHE A O 1
ATOM 1087 N N . ILE A 1 134 ? -6.456 -4.648 -11.216 1.00 93.50 134 ILE A N 1
ATOM 1088 C CA . ILE A 1 134 ? -6.781 -3.529 -10.324 1.00 93.50 134 ILE A CA 1
ATOM 1089 C C . ILE A 1 134 ? -8.288 -3.252 -10.303 1.00 93.50 134 ILE A C 1
ATOM 1091 O O . ILE A 1 134 ? -8.819 -2.929 -9.242 1.00 93.50 134 ILE A O 1
ATOM 1095 N N . LEU A 1 135 ? -8.987 -3.363 -11.433 1.00 92.50 135 LEU A N 1
ATOM 1096 C CA . LEU A 1 135 ? -10.411 -3.031 -11.544 1.00 92.50 135 LEU A CA 1
ATOM 1097 C C . LEU A 1 135 ? -11.340 -4.187 -11.157 1.00 92.50 135 LEU A C 1
ATOM 1099 O O . LEU A 1 135 ? -12.359 -3.946 -10.510 1.00 92.50 135 LEU A O 1
ATOM 1103 N N . GLU A 1 136 ? -10.973 -5.417 -11.500 1.00 90.25 136 GLU A N 1
ATOM 1104 C CA . GLU A 1 136 ? -11.864 -6.582 -11.442 1.00 90.25 136 GLU A CA 1
ATOM 1105 C C . GLU A 1 136 ? -11.368 -7.688 -10.498 1.00 90.25 136 GLU A C 1
ATOM 1107 O O . GLU A 1 136 ? -12.148 -8.560 -10.135 1.00 90.25 136 GLU A O 1
ATOM 1112 N N . GLY A 1 137 ? -10.108 -7.647 -10.047 1.00 84.56 137 GLY A N 1
ATOM 1113 C CA . GLY A 1 137 ? -9.559 -8.614 -9.086 1.00 84.56 137 GLY A CA 1
ATOM 1114 C C . GLY A 1 13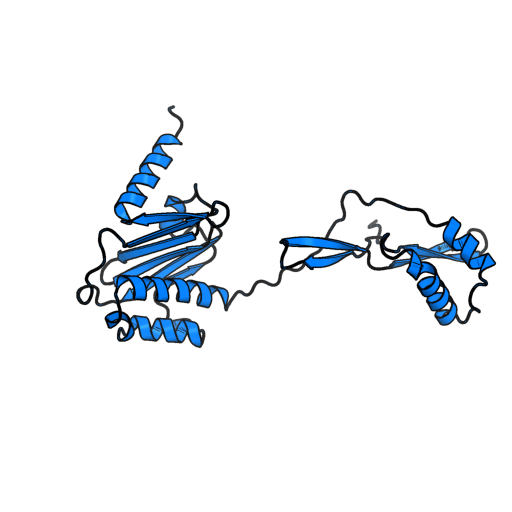7 ? -9.143 -9.966 -9.681 1.00 84.56 137 GLY A C 1
ATOM 1115 O O . GLY A 1 137 ? -8.885 -10.900 -8.930 1.00 84.56 137 GLY A O 1
ATOM 1116 N N . ALA A 1 138 ? -9.052 -10.092 -11.007 1.00 75.06 138 ALA A N 1
ATOM 1117 C CA . ALA A 1 138 ? -8.703 -11.345 -11.684 1.00 75.06 138 ALA A CA 1
ATOM 1118 C C . ALA A 1 138 ? -7.243 -11.780 -11.417 1.00 75.06 138 ALA A C 1
ATOM 1120 O O . ALA A 1 138 ? -6.326 -11.323 -12.094 1.00 75.06 138 ALA A O 1
ATOM 1121 N N . GLU A 1 139 ? -7.006 -12.658 -10.433 1.00 71.06 139 GLU A N 1
ATOM 1122 C CA . GLU A 1 139 ? -5.649 -13.035 -9.989 1.00 71.06 139 GLU A CA 1
ATOM 1123 C C . GLU A 1 139 ? -4.745 -13.600 -11.097 1.00 71.06 139 GLU A C 1
ATOM 1125 O O . GLU A 1 139 ? -3.546 -13.317 -11.106 1.00 71.06 139 GLU A O 1
ATOM 1130 N N . ASP A 1 140 ? -5.315 -14.322 -12.064 1.00 72.25 140 ASP A N 1
ATOM 1131 C CA . ASP A 1 140 ? -4.576 -14.968 -13.158 1.00 72.25 140 ASP A CA 1
ATOM 1132 C C . ASP A 1 140 ? -3.861 -13.970 -14.090 1.00 72.25 140 ASP A C 1
ATOM 1134 O O . ASP A 1 140 ? -2.975 -14.350 -14.859 1.00 72.25 140 ASP A O 1
ATOM 1138 N N . SER A 1 141 ? -4.220 -12.681 -14.043 1.00 75.31 141 SER A N 1
ATOM 1139 C CA . SER A 1 141 ? -3.616 -11.655 -14.89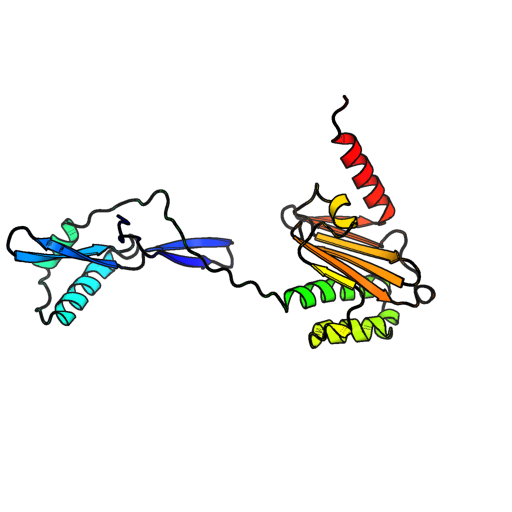6 1.00 75.31 141 SER A CA 1
ATOM 1140 C C . SER A 1 141 ? -2.344 -11.028 -14.308 1.00 75.31 141 SER A C 1
ATOM 1142 O O . SER A 1 141 ? -1.616 -10.334 -15.027 1.00 75.31 141 SER A O 1
ATOM 1144 N N . LEU A 1 142 ? -2.028 -11.281 -13.031 1.00 84.44 142 LEU A N 1
ATOM 1145 C CA . LEU A 1 142 ? -0.876 -10.689 -12.353 1.00 84.44 142 LEU A CA 1
ATOM 1146 C C . LEU A 1 142 ? 0.379 -11.563 -12.505 1.00 84.44 142 LEU A C 1
ATOM 1148 O O . LEU A 1 142 ? 0.509 -12.609 -11.876 1.00 84.44 142 LEU A O 1
ATOM 1152 N N . ALA A 1 143 ? 1.368 -11.096 -13.272 1.00 89.19 143 ALA A N 1
ATOM 1153 C CA . ALA A 1 143 ? 2.707 -11.687 -13.230 1.00 89.19 143 ALA A CA 1
ATOM 1154 C C . ALA A 1 143 ? 3.518 -11.067 -12.096 1.00 89.19 143 ALA A C 1
ATOM 1156 O O . ALA A 1 143 ? 4.096 -9.991 -12.244 1.00 89.19 143 ALA A O 1
ATOM 1157 N N . GLY A 1 144 ? 3.553 -11.745 -10.956 1.00 89.25 144 GLY A N 1
ATOM 1158 C CA . GLY A 1 144 ? 4.268 -11.261 -9.790 1.00 89.25 144 GLY A CA 1
ATOM 1159 C C . GLY A 1 144 ? 3.758 -11.858 -8.490 1.00 89.25 144 GLY A C 1
ATOM 1160 O O . GLY A 1 144 ? 2.891 -12.728 -8.482 1.00 89.25 144 GLY A O 1
ATOM 1161 N N . THR A 1 145 ? 4.276 -11.338 -7.385 1.00 89.81 145 THR A N 1
ATOM 1162 C CA . THR A 1 145 ? 3.879 -11.739 -6.034 1.00 89.81 145 THR A CA 1
ATOM 1163 C C . THR A 1 145 ? 3.532 -10.499 -5.229 1.00 89.81 145 THR A C 1
ATOM 1165 O O . THR A 1 145 ? 4.251 -9.504 -5.295 1.00 89.81 145 THR A O 1
ATOM 1168 N N . ILE A 1 146 ? 2.451 -10.568 -4.450 1.00 90.06 146 ILE A N 1
ATOM 1169 C CA . ILE A 1 146 ? 2.061 -9.560 -3.458 1.00 90.06 146 ILE A CA 1
ATOM 1170 C C . ILE A 1 146 ? 1.811 -10.294 -2.141 1.00 90.06 146 ILE A C 1
ATOM 1172 O O . ILE A 1 146 ? 1.037 -11.249 -2.116 1.00 90.06 146 ILE A O 1
ATOM 1176 N N . GLY A 1 147 ? 2.437 -9.865 -1.046 1.00 87.12 147 GLY A N 1
ATOM 1177 C CA . GLY A 1 147 ? 2.343 -10.587 0.221 1.00 87.12 147 GLY A CA 1
ATOM 1178 C C . GLY A 1 147 ? 2.795 -9.803 1.449 1.00 87.12 147 GLY A C 1
ATOM 1179 O O . GLY A 1 147 ? 3.240 -8.660 1.359 1.00 87.12 147 GLY A O 1
ATOM 1180 N N . TRP A 1 148 ? 2.667 -10.465 2.599 1.00 80.56 148 TRP A N 1
ATOM 1181 C CA . TRP A 1 148 ? 2.908 -9.924 3.942 1.00 80.56 148 TRP A CA 1
ATOM 1182 C C . TRP A 1 148 ? 4.273 -10.330 4.524 1.00 80.56 148 TRP A C 1
ATOM 1184 O O . TRP A 1 148 ? 4.398 -10.535 5.728 1.00 80.56 148 TRP A O 1
ATOM 1194 N N . SER A 1 149 ? 5.279 -10.567 3.678 1.00 68.00 149 SER A N 1
ATOM 1195 C CA . SER A 1 149 ? 6.510 -11.236 4.110 1.00 68.00 149 SER A CA 1
ATOM 1196 C C . SER A 1 149 ? 7.779 -10.602 3.548 1.00 68.00 149 SER A C 1
ATOM 1198 O O . SER A 1 149 ? 7.881 -10.324 2.352 1.00 68.00 149 SER A O 1
ATOM 1200 N N . GLU A 1 150 ? 8.778 -10.472 4.426 1.00 60.75 150 GLU A N 1
ATOM 1201 C CA . GLU A 1 150 ? 10.174 -10.139 4.111 1.00 60.75 150 GLU A CA 1
ATOM 1202 C C . GLU A 1 150 ? 10.911 -11.253 3.343 1.00 60.75 150 GLU A C 1
ATOM 1204 O O . GLU A 1 150 ? 12.085 -11.102 3.002 1.00 60.75 150 GLU A O 1
ATOM 1209 N N . GLU A 1 151 ? 10.251 -12.381 3.061 1.00 65.06 151 GLU A N 1
ATOM 1210 C CA . GLU A 1 151 ? 10.811 -13.466 2.247 1.00 65.06 151 GLU A CA 1
ATOM 1211 C C . GLU A 1 151 ? 11.063 -13.053 0.795 1.00 65.06 151 GLU A C 1
ATOM 1213 O O . GLU A 1 151 ? 11.836 -13.709 0.095 1.00 65.06 151 GLU A O 1
ATOM 1218 N N . ILE A 1 152 ? 10.485 -11.935 0.344 1.00 67.31 152 ILE A N 1
ATOM 1219 C CA . ILE A 1 152 ? 10.886 -11.331 -0.922 1.00 67.31 152 ILE A CA 1
ATOM 1220 C C . ILE A 1 152 ? 12.326 -10.805 -0.768 1.00 67.31 152 ILE A C 1
ATOM 1222 O O . ILE A 1 152 ? 12.557 -9.932 0.069 1.00 67.31 152 ILE A O 1
ATOM 1226 N N . PRO A 1 153 ? 13.301 -11.264 -1.582 1.00 65.62 153 PRO A N 1
ATOM 1227 C CA . PRO A 1 153 ? 14.728 -11.020 -1.349 1.00 65.62 153 PRO A CA 1
ATOM 1228 C C . PRO A 1 153 ? 15.126 -9.553 -1.142 1.00 65.62 153 PRO A C 1
ATOM 1230 O O . PRO A 1 153 ? 16.040 -9.270 -0.369 1.00 65.62 153 PRO A O 1
ATOM 1233 N N . PHE A 1 154 ? 14.437 -8.608 -1.791 1.00 77.31 154 PHE A N 1
ATOM 1234 C CA . PHE A 1 154 ? 14.736 -7.186 -1.631 1.00 77.31 154 PHE A CA 1
ATOM 1235 C C . PHE A 1 154 ? 14.210 -6.603 -0.309 1.00 77.31 154 PHE A C 1
ATOM 1237 O O . PHE A 1 154 ? 14.736 -5.595 0.150 1.00 77.31 154 PHE A O 1
ATOM 1244 N N . GLY A 1 155 ? 13.218 -7.222 0.339 1.00 74.56 155 GLY A N 1
ATOM 1245 C CA . GLY A 1 155 ? 12.648 -6.729 1.595 1.00 74.56 155 GLY A CA 1
ATOM 1246 C C . GLY A 1 155 ? 13.690 -6.609 2.708 1.00 74.56 155 GLY A C 1
ATOM 1247 O O . GLY A 1 155 ? 13.702 -5.621 3.442 1.00 74.56 155 GLY A O 1
ATOM 1248 N N . LYS A 1 156 ? 14.645 -7.547 2.748 1.00 81.50 156 LYS A N 1
ATOM 1249 C CA . LYS A 1 156 ? 15.759 -7.557 3.708 1.00 81.50 156 LYS A CA 1
ATOM 1250 C C . LYS A 1 156 ? 16.727 -6.388 3.542 1.00 81.50 156 LYS A C 1
ATOM 1252 O O . LYS A 1 156 ? 17.341 -5.971 4.519 1.00 81.50 156 LYS A O 1
ATOM 1257 N N . ALA A 1 157 ? 16.879 -5.850 2.332 1.00 85.06 157 ALA A N 1
ATOM 1258 C CA . ALA A 1 157 ? 17.842 -4.780 2.079 1.00 85.06 157 ALA A CA 1
ATOM 1259 C C . ALA A 1 157 ? 17.467 -3.460 2.778 1.00 85.06 157 ALA A C 1
ATOM 1261 O O . ALA A 1 157 ? 18.349 -2.649 3.030 1.00 85.06 157 ALA A O 1
ATOM 1262 N N . TRP A 1 158 ? 16.197 -3.272 3.156 1.00 89.50 158 TRP A N 1
ATOM 1263 C CA . TRP A 1 158 ? 15.713 -2.083 3.869 1.00 89.50 158 TRP A CA 1
ATOM 1264 C C . TRP A 1 158 ? 15.074 -2.414 5.231 1.00 89.50 158 TRP A C 1
ATOM 1266 O O . TRP A 1 158 ? 14.250 -1.645 5.734 1.00 89.50 158 TRP A O 1
ATOM 1276 N N . SER A 1 159 ? 15.422 -3.542 5.856 1.00 87.19 159 SER A N 1
ATOM 1277 C CA . SER A 1 159 ? 14.875 -3.935 7.169 1.00 87.19 159 SER A CA 1
ATOM 1278 C C . SER A 1 159 ? 15.123 -2.891 8.271 1.00 87.19 159 SER A C 1
ATOM 1280 O O . SER A 1 159 ? 14.312 -2.753 9.181 1.00 87.19 159 SER A O 1
ATOM 1282 N N . SER A 1 160 ? 16.181 -2.084 8.142 1.00 88.25 160 SER A N 1
ATOM 1283 C CA . SER A 1 160 ? 16.509 -0.959 9.032 1.00 88.25 160 SER A CA 1
ATOM 1284 C C . SER A 1 160 ? 15.557 0.243 8.921 1.00 88.25 160 SER A C 1
ATOM 1286 O O . SER A 1 160 ? 15.618 1.153 9.746 1.00 88.25 160 SER A O 1
ATOM 1288 N N . GLU A 1 161 ? 14.672 0.263 7.921 1.00 90.94 161 GLU A N 1
ATOM 1289 C CA . GLU A 1 161 ? 13.710 1.340 7.666 1.00 90.94 161 GLU A CA 1
ATOM 1290 C C . GLU A 1 161 ? 12.269 0.793 7.583 1.00 90.94 161 GLU A C 1
ATOM 1292 O O . GLU A 1 161 ? 11.665 0.811 6.506 1.00 90.94 161 GLU A O 1
ATOM 1297 N N . PRO A 1 162 ? 11.700 0.274 8.690 1.00 90.81 162 PRO A N 1
ATOM 1298 C CA . PRO A 1 162 ? 10.367 -0.340 8.695 1.00 90.81 162 PRO A CA 1
ATOM 1299 C C . PRO A 1 162 ? 9.237 0.664 8.442 1.00 90.81 162 PRO A C 1
ATOM 1301 O O . PRO A 1 162 ? 8.187 0.289 7.933 1.00 90.81 162 PRO A O 1
ATOM 1304 N N . ASP A 1 163 ? 9.455 1.944 8.732 1.00 93.19 163 ASP A N 1
ATOM 1305 C CA . ASP A 1 163 ? 8.433 2.981 8.574 1.00 93.19 163 ASP A CA 1
ATOM 1306 C C . ASP A 1 163 ? 8.423 3.608 7.172 1.00 93.19 163 ASP A C 1
ATOM 1308 O O . ASP A 1 163 ? 7.690 4.561 6.934 1.00 93.19 163 ASP A O 1
ATOM 1312 N N . SER A 1 164 ? 9.240 3.121 6.235 1.00 92.94 164 SER A N 1
ATOM 1313 C CA . SER A 1 164 ? 9.352 3.696 4.891 1.00 92.94 164 SER A CA 1
ATOM 1314 C C . SER A 1 164 ? 8.516 2.929 3.861 1.00 92.94 164 SER A C 1
ATOM 1316 O O . SER A 1 164 ? 8.524 1.698 3.806 1.00 92.94 164 SER A O 1
ATOM 1318 N N . HIS A 1 165 ? 7.856 3.668 2.974 1.00 95.06 165 HIS A N 1
ATOM 1319 C CA . HIS A 1 165 ? 7.375 3.170 1.690 1.00 95.06 165 HIS A CA 1
ATOM 1320 C C . HIS A 1 165 ? 8.502 3.233 0.667 1.00 95.06 165 HIS A C 1
ATOM 1322 O O . HIS A 1 165 ? 9.248 4.212 0.644 1.00 95.06 165 HIS A O 1
ATOM 1328 N N . LEU A 1 166 ? 8.609 2.222 -0.189 1.00 95.19 166 LEU A N 1
ATOM 1329 C CA . LEU A 1 166 ? 9.601 2.153 -1.256 1.00 95.19 166 LEU A CA 1
ATOM 1330 C C . LEU A 1 166 ? 8.922 1.724 -2.552 1.00 95.19 166 LEU A C 1
ATOM 1332 O O . LEU A 1 166 ? 8.052 0.851 -2.544 1.00 95.19 166 LEU A O 1
ATOM 1336 N N . VAL A 1 167 ? 9.368 2.282 -3.668 1.00 96.38 167 VAL A N 1
ATOM 1337 C CA . VAL A 1 167 ? 9.043 1.774 -4.995 1.00 96.38 167 VAL A CA 1
ATOM 1338 C C . VAL A 1 167 ? 10.251 1.913 -5.907 1.00 96.38 167 VAL A C 1
ATOM 1340 O O . VAL A 1 167 ? 10.964 2.914 -5.857 1.00 96.38 167 VAL A O 1
ATOM 1343 N N . PHE A 1 168 ? 10.509 0.907 -6.731 1.00 95.50 168 PHE A N 1
ATOM 1344 C CA . PHE A 1 168 ? 11.587 0.947 -7.715 1.00 95.50 168 PHE A CA 1
ATOM 1345 C C . PHE A 1 168 ? 11.250 0.119 -8.943 1.00 95.50 168 PHE A C 1
ATOM 1347 O O . PHE A 1 168 ? 10.449 -0.807 -8.859 1.00 95.50 168 PHE A O 1
ATOM 1354 N N . ILE A 1 169 ? 11.901 0.413 -10.066 1.00 95.44 169 ILE A N 1
ATOM 1355 C CA . ILE A 1 169 ? 11.827 -0.401 -11.281 1.00 95.44 169 ILE A CA 1
ATOM 1356 C C . ILE A 1 169 ? 13.203 -0.950 -11.641 1.00 95.44 169 ILE A C 1
ATOM 1358 O O . ILE A 1 169 ? 14.215 -0.247 -11.621 1.00 95.44 169 ILE A O 1
ATOM 1362 N N . MET A 1 170 ? 13.243 -2.234 -11.980 1.00 93.06 170 MET A N 1
ATOM 1363 C CA . MET A 1 170 ? 14.458 -2.911 -12.412 1.00 93.06 170 MET A CA 1
ATOM 1364 C C . MET A 1 170 ? 14.163 -3.948 -13.488 1.00 93.06 170 MET A C 1
ATOM 1366 O O . MET A 1 170 ? 13.042 -4.436 -13.622 1.00 93.06 170 MET A O 1
ATOM 1370 N N . ARG A 1 171 ? 15.193 -4.315 -14.248 1.00 91.94 171 ARG A N 1
ATOM 1371 C CA . ARG A 1 171 ? 15.111 -5.415 -15.205 1.00 91.94 171 ARG A CA 1
ATOM 1372 C C . ARG A 1 171 ? 15.395 -6.739 -14.498 1.00 91.94 171 ARG A C 1
ATOM 1374 O O . ARG A 1 171 ? 16.419 -6.867 -13.831 1.00 91.94 171 ARG A O 1
ATOM 1381 N N . ILE A 1 172 ? 14.513 -7.718 -14.678 1.00 89.31 172 ILE A N 1
ATOM 1382 C CA . ILE A 1 172 ? 14.684 -9.095 -14.201 1.00 89.31 172 ILE A CA 1
ATOM 1383 C C . ILE A 1 172 ? 14.468 -10.018 -15.400 1.00 89.31 172 ILE A C 1
ATOM 1385 O O . ILE A 1 172 ? 13.349 -10.182 -15.881 1.00 89.31 172 ILE A O 1
ATOM 1389 N N . GLY A 1 173 ? 15.560 -10.586 -15.916 1.00 88.56 173 GLY A N 1
ATOM 1390 C CA . GLY A 1 173 ? 15.528 -11.391 -17.137 1.00 88.56 173 GLY A CA 1
ATOM 1391 C C . GLY A 1 173 ? 14.954 -10.604 -18.332 1.00 88.56 173 GLY A C 1
ATOM 1392 O O . GLY A 1 173 ? 15.470 -9.522 -18.647 1.00 88.56 173 GLY A O 1
ATOM 1393 N N . PRO A 1 174 ? 13.909 -11.122 -19.008 1.00 90.31 174 PRO A N 1
ATOM 1394 C CA . PRO A 1 174 ? 13.286 -10.445 -20.141 1.00 90.31 174 PRO A CA 1
ATOM 1395 C C . PRO A 1 174 ? 12.300 -9.345 -19.729 1.00 90.31 174 PRO A C 1
ATOM 1397 O O . PRO A 1 174 ? 11.827 -8.638 -20.601 1.00 90.31 174 PRO A O 1
ATOM 1400 N N . SER A 1 175 ? 11.987 -9.164 -18.444 1.00 93.38 175 SER A N 1
ATOM 1401 C CA . SER A 1 175 ? 10.918 -8.257 -18.011 1.00 93.38 175 SER A CA 1
ATOM 1402 C C . SER A 1 175 ? 11.444 -7.017 -17.293 1.00 93.38 175 SER A C 1
ATOM 1404 O O . SER A 1 175 ? 12.472 -7.069 -16.608 1.00 93.38 175 SER A O 1
ATOM 1406 N N . LEU A 1 176 ? 10.699 -5.909 -17.366 1.00 95.00 176 LEU A N 1
ATOM 1407 C CA . LEU A 1 176 ? 10.794 -4.869 -16.336 1.00 95.00 176 LEU A CA 1
ATOM 1408 C C . LEU A 1 176 ? 9.827 -5.193 -15.212 1.00 95.00 176 L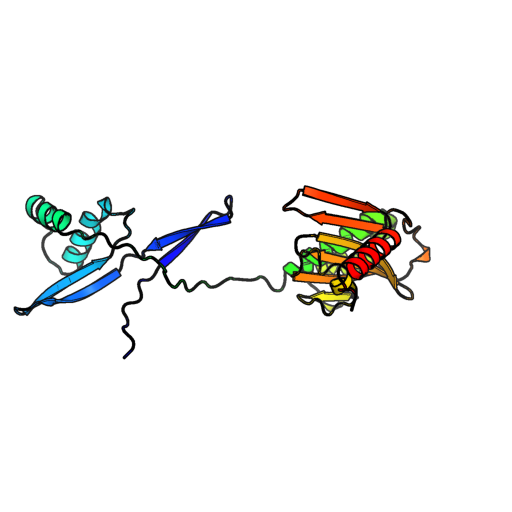EU A C 1
ATOM 1410 O O . LEU A 1 176 ? 8.688 -5.599 -15.440 1.00 95.00 176 LEU A O 1
ATOM 1414 N N . THR A 1 177 ? 10.303 -5.002 -13.994 1.00 94.94 177 THR A N 1
ATOM 1415 C CA . THR A 1 177 ? 9.600 -5.364 -12.776 1.00 94.94 177 THR A CA 1
ATOM 1416 C C . THR A 1 177 ? 9.630 -4.197 -11.809 1.00 94.94 177 THR A C 1
ATOM 1418 O O . THR A 1 177 ? 10.684 -3.599 -11.590 1.00 94.94 177 THR A O 1
ATOM 1421 N N . VAL A 1 178 ? 8.478 -3.895 -11.218 1.00 96.06 178 VAL A N 1
ATOM 1422 C CA . VAL A 1 178 ? 8.345 -2.908 -10.154 1.00 96.06 178 VAL A CA 1
ATOM 1423 C C . VAL A 1 178 ? 8.329 -3.618 -8.807 1.00 96.06 178 VAL A C 1
ATOM 1425 O O . VAL A 1 178 ? 7.507 -4.503 -8.563 1.00 96.06 178 VAL A O 1
ATOM 1428 N N . GLY A 1 179 ? 9.256 -3.229 -7.937 1.00 94.94 179 GLY A N 1
ATOM 1429 C CA . GLY A 1 179 ? 9.251 -3.594 -6.529 1.00 94.94 179 GLY A CA 1
ATOM 1430 C C . GLY A 1 179 ? 8.497 -2.541 -5.731 1.00 94.94 179 GLY A C 1
ATOM 1431 O O . GLY A 1 179 ? 8.784 -1.355 -5.868 1.00 94.94 179 GLY A O 1
ATOM 1432 N N . VAL A 1 180 ? 7.551 -2.962 -4.895 1.00 95.50 180 VAL A N 1
ATOM 1433 C CA . VAL A 1 180 ? 6.826 -2.086 -3.965 1.00 95.50 180 VAL A CA 1
ATOM 1434 C C . VAL A 1 180 ? 7.012 -2.609 -2.553 1.00 95.50 180 VAL A C 1
ATOM 1436 O O . VAL A 1 180 ? 6.895 -3.807 -2.298 1.00 95.50 180 VAL A O 1
ATOM 1439 N N . ARG A 1 181 ? 7.254 -1.697 -1.620 1.00 94.00 181 ARG A N 1
ATOM 1440 C CA . ARG A 1 181 ? 7.192 -1.958 -0.189 1.00 94.00 181 ARG A CA 1
ATOM 1441 C C . ARG A 1 181 ? 6.336 -0.893 0.474 1.00 94.00 181 ARG A C 1
ATOM 1443 O O . ARG A 1 181 ? 6.591 0.298 0.313 1.00 94.00 181 ARG A O 1
ATOM 1450 N N . VAL A 1 182 ? 5.352 -1.314 1.254 1.00 93.12 182 VAL A N 1
ATOM 1451 C CA . VAL A 1 182 ? 4.557 -0.426 2.102 1.00 93.12 182 VAL A CA 1
ATOM 1452 C C . VAL A 1 182 ? 4.858 -0.796 3.547 1.00 93.12 182 VAL A C 1
ATOM 1454 O O . VAL A 1 182 ? 4.390 -1.824 4.041 1.00 93.12 182 VAL A O 1
ATOM 1457 N N . PHE A 1 183 ? 5.672 0.044 4.197 1.00 90.94 183 PHE A N 1
ATOM 1458 C CA . PHE A 1 183 ? 6.237 -0.221 5.522 1.00 90.94 183 PHE A CA 1
ATOM 1459 C C . PHE A 1 183 ? 7.006 -1.556 5.583 1.00 90.94 183 PHE A C 1
ATOM 1461 O O . PHE A 1 183 ? 7.317 -2.176 4.571 1.00 90.94 183 PHE A O 1
ATOM 1468 N N . GLY A 1 184 ? 7.308 -2.051 6.779 1.00 86.62 184 GLY A N 1
ATOM 1469 C CA . GLY A 1 184 ? 7.843 -3.394 7.015 1.00 86.62 184 GLY A CA 1
ATOM 1470 C C . GLY A 1 184 ? 6.814 -4.523 6.904 1.00 86.62 184 GLY A C 1
ATOM 1471 O O . GLY A 1 184 ? 7.031 -5.576 7.488 1.00 86.62 184 GLY A O 1
ATOM 1472 N N . ALA A 1 185 ? 5.675 -4.301 6.240 1.00 87.50 185 ALA A N 1
ATOM 1473 C CA . ALA A 1 185 ? 4.539 -5.222 6.287 1.00 87.50 185 ALA A CA 1
ATOM 1474 C C . ALA A 1 185 ? 4.166 -5.795 4.919 1.00 87.50 185 ALA A C 1
ATOM 1476 O O . ALA A 1 185 ? 3.970 -6.999 4.797 1.00 87.50 185 ALA A O 1
ATOM 1477 N N . LEU A 1 186 ? 4.051 -4.948 3.894 1.00 90.69 186 LEU A N 1
ATOM 1478 C CA . LEU A 1 186 ? 3.542 -5.350 2.585 1.00 90.69 186 LEU A CA 1
ATOM 1479 C C . LEU A 1 186 ? 4.621 -5.217 1.522 1.00 90.69 186 LEU A C 1
ATOM 1481 O O . LEU A 1 186 ? 5.261 -4.171 1.396 1.00 90.69 186 LEU A O 1
ATOM 1485 N N . TYR A 1 187 ? 4.763 -6.264 0.719 1.00 92.12 187 TYR A N 1
ATOM 1486 C CA . TYR A 1 187 ? 5.778 -6.366 -0.316 1.00 92.12 187 TYR A CA 1
ATOM 1487 C C . TYR A 1 187 ? 5.150 -6.834 -1.621 1.00 92.12 187 TYR A C 1
ATOM 1489 O O . TYR A 1 187 ? 4.258 -7.686 -1.627 1.00 92.12 187 TYR A O 1
ATOM 1497 N N . ALA A 1 188 ? 5.643 -6.298 -2.733 1.00 92.44 188 ALA A N 1
ATOM 1498 C CA . ALA A 1 188 ? 5.291 -6.778 -4.053 1.00 92.44 188 ALA A CA 1
ATOM 1499 C C . ALA A 1 188 ? 6.449 -6.719 -5.042 1.00 92.44 188 ALA A C 1
ATOM 1501 O O . ALA A 1 188 ? 7.291 -5.824 -4.998 1.00 92.44 188 ALA A O 1
ATOM 1502 N N . VAL A 1 189 ? 6.429 -7.674 -5.964 1.00 93.38 189 VAL A N 1
ATOM 1503 C CA . VAL A 1 189 ? 7.251 -7.737 -7.172 1.00 93.38 189 VAL A CA 1
ATOM 1504 C C . VAL A 1 189 ? 6.275 -7.942 -8.315 1.00 93.38 189 VAL A C 1
ATOM 1506 O O . VAL A 1 189 ? 5.643 -8.992 -8.370 1.00 93.38 189 VAL A O 1
ATOM 1509 N N . VAL A 1 190 ? 6.121 -6.963 -9.201 1.00 94.62 190 VAL A N 1
ATOM 1510 C CA . VAL A 1 190 ? 5.149 -7.024 -10.303 1.00 94.62 190 VAL A CA 1
ATOM 1511 C C . VAL A 1 190 ? 5.870 -6.810 -11.622 1.00 94.62 190 VAL A C 1
ATOM 1513 O O . VAL A 1 190 ? 6.477 -5.761 -11.828 1.00 94.62 190 VAL A O 1
ATOM 1516 N N . ALA A 1 191 ? 5.815 -7.789 -12.521 1.00 95.12 191 ALA A N 1
ATOM 1517 C CA . ALA A 1 191 ? 6.300 -7.638 -13.885 1.00 95.12 191 ALA A CA 1
ATOM 1518 C C . ALA A 1 191 ? 5.341 -6.721 -14.654 1.00 95.12 191 ALA A C 1
ATOM 1520 O O . ALA A 1 191 ? 4.157 -7.024 -14.808 1.00 95.12 191 ALA A O 1
ATOM 1521 N N . VAL A 1 192 ? 5.858 -5.588 -15.124 1.00 95.69 192 VAL A N 1
ATOM 1522 C CA . VAL A 1 192 ? 5.060 -4.533 -15.762 1.00 95.69 192 VAL A CA 1
ATOM 1523 C C . VAL A 1 192 ? 5.196 -4.534 -17.279 1.00 95.69 192 VAL A C 1
ATOM 1525 O O . VAL A 1 192 ? 4.301 -4.061 -17.959 1.00 95.69 192 VAL A O 1
ATOM 1528 N N . THR A 1 193 ? 6.255 -5.121 -17.835 1.00 94.94 193 THR A N 1
ATOM 1529 C CA . THR A 1 193 ? 6.370 -5.370 -19.280 1.00 94.94 193 THR A CA 1
ATOM 1530 C C . THR A 1 193 ? 7.286 -6.559 -19.553 1.00 94.94 193 THR A C 1
ATOM 1532 O O . THR A 1 193 ? 8.184 -6.858 -18.762 1.00 94.94 193 THR A O 1
ATOM 1535 N N . GLU A 1 194 ? 7.061 -7.232 -20.679 1.00 94.12 194 GLU A N 1
ATOM 1536 C CA . GLU A 1 194 ? 7.948 -8.257 -21.252 1.00 94.12 194 GLU A CA 1
ATOM 1537 C C . GLU A 1 194 ? 8.777 -7.734 -22.431 1.00 94.12 194 GLU A C 1
ATOM 1539 O O . GLU A 1 194 ? 9.606 -8.471 -22.952 1.00 94.12 194 GLU A O 1
ATOM 1544 N N . ASN A 1 195 ? 8.577 -6.470 -22.817 1.00 93.38 195 ASN A N 1
ATOM 1545 C CA . ASN A 1 195 ? 9.241 -5.817 -23.943 1.00 93.38 195 ASN A CA 1
ATOM 1546 C C . ASN A 1 195 ? 10.063 -4.610 -23.441 1.00 93.38 195 ASN A C 1
ATOM 1548 O O . ASN A 1 195 ? 9.745 -3.457 -23.751 1.00 93.38 195 ASN A O 1
ATOM 1552 N N . PRO A 1 196 ? 11.081 -4.826 -22.582 1.00 92.25 196 PRO A N 1
ATOM 1553 C CA . PRO A 1 196 ? 11.853 -3.757 -21.946 1.00 92.25 196 PRO A CA 1
ATOM 1554 C C . PRO A 1 196 ? 12.520 -2.818 -22.957 1.00 92.25 196 PRO A C 1
ATOM 1556 O O . PRO A 1 196 ? 12.747 -1.655 -22.650 1.00 92.25 196 PRO A O 1
ATOM 1559 N N . GLU A 1 197 ? 12.838 -3.312 -24.152 1.00 90.94 197 GLU A N 1
ATOM 1560 C CA . GLU A 1 197 ? 13.445 -2.564 -25.254 1.00 90.94 197 GLU A CA 1
ATOM 1561 C C . GLU A 1 197 ? 12.566 -1.442 -25.817 1.00 90.94 197 GLU A C 1
ATOM 1563 O O . GLU A 1 197 ? 13.093 -0.539 -26.462 1.00 90.94 197 GLU A O 1
ATOM 1568 N N . LEU A 1 198 ? 11.256 -1.460 -25.550 1.00 90.44 198 LEU A N 1
ATOM 1569 C CA . LEU A 1 198 ? 10.350 -0.372 -25.927 1.00 90.44 198 LEU A CA 1
ATOM 1570 C C . LEU A 1 198 ? 10.520 0.874 -25.048 1.00 90.44 198 LEU A C 1
ATOM 1572 O O . LEU A 1 198 ? 9.962 1.925 -25.363 1.00 90.44 198 LEU A O 1
ATOM 1576 N N . TYR A 1 199 ? 11.279 0.770 -23.953 1.00 90.12 199 TYR A N 1
ATOM 1577 C CA . TYR A 1 199 ? 11.356 1.803 -22.931 1.00 90.12 199 TYR A CA 1
ATOM 1578 C C . TYR A 1 199 ? 12.794 2.217 -22.628 1.00 90.12 199 TYR A C 1
ATOM 1580 O O . TYR A 1 199 ? 13.686 1.396 -22.407 1.00 90.12 199 TYR A O 1
ATOM 1588 N N . ALA A 1 200 ? 13.000 3.527 -22.506 1.00 83.00 200 ALA A N 1
ATOM 1589 C CA . ALA A 1 200 ? 14.197 4.078 -21.892 1.00 83.00 200 ALA A CA 1
ATOM 1590 C C . ALA A 1 200 ? 13.996 4.119 -20.371 1.00 83.00 200 ALA A C 1
ATOM 1592 O O . ALA A 1 200 ? 13.464 5.088 -19.835 1.00 83.00 200 ALA A O 1
ATOM 1593 N N . VAL A 1 201 ? 14.389 3.053 -19.667 1.00 77.81 201 VAL A N 1
ATOM 1594 C CA . VAL A 1 201 ? 14.285 3.027 -18.199 1.00 77.81 201 VAL A CA 1
ATOM 1595 C C . VAL A 1 201 ? 15.189 4.119 -17.608 1.00 77.81 201 VAL A C 1
ATOM 1597 O O . VAL A 1 201 ? 16.389 4.124 -17.902 1.00 77.81 201 VAL A O 1
ATOM 1600 N N . PRO A 1 202 ? 14.672 5.024 -16.757 1.00 74.06 202 PRO A N 1
ATOM 1601 C CA . PRO A 1 202 ? 15.488 6.079 -16.172 1.00 74.06 202 PRO A CA 1
ATOM 1602 C C . PRO A 1 202 ? 16.565 5.488 -15.254 1.00 74.06 202 PRO A C 1
ATOM 1604 O O . PRO A 1 202 ? 16.272 4.989 -14.173 1.00 74.06 202 PRO A O 1
ATOM 1607 N N . HIS A 1 203 ? 17.835 5.559 -15.654 1.00 69.94 203 HIS A N 1
ATOM 1608 C CA . HIS A 1 203 ? 18.934 5.013 -14.846 1.00 69.94 203 HIS A CA 1
ATOM 1609 C C . HIS A 1 203 ? 19.145 5.754 -13.518 1.00 69.94 203 HIS A C 1
ATOM 1611 O O . HIS A 1 203 ? 19.494 5.130 -12.520 1.00 69.94 203 HIS A O 1
ATOM 1617 N N . ASN A 1 204 ? 18.909 7.068 -13.503 1.00 77.31 204 ASN A N 1
ATOM 1618 C CA . ASN A 1 204 ? 19.157 7.929 -12.341 1.00 77.31 204 ASN A CA 1
ATOM 1619 C C . ASN A 1 204 ? 17.898 8.212 -11.519 1.00 77.31 204 ASN A C 1
ATOM 1621 O O . ASN A 1 204 ? 17.932 9.033 -10.606 1.00 77.31 204 ASN A O 1
ATOM 1625 N N . ASP A 1 205 ? 16.779 7.585 -11.876 1.00 86.38 205 ASP A N 1
ATOM 1626 C CA . ASP A 1 205 ? 15.485 7.963 -11.332 1.00 86.38 205 ASP A CA 1
ATOM 1627 C C . ASP A 1 205 ? 14.482 6.808 -11.327 1.00 86.38 205 ASP A C 1
ATOM 1629 O O . ASP A 1 205 ? 13.322 6.962 -11.688 1.00 86.38 205 ASP A O 1
ATOM 1633 N N . ASN A 1 206 ? 14.951 5.619 -10.959 1.00 91.56 206 ASN A N 1
ATOM 1634 C CA . ASN A 1 206 ? 14.159 4.391 -10.893 1.00 91.56 206 ASN A CA 1
ATOM 1635 C C . ASN A 1 206 ? 13.926 3.903 -9.459 1.00 91.56 206 ASN A C 1
ATOM 1637 O O . ASN A 1 206 ? 13.589 2.737 -9.260 1.00 91.56 206 ASN A O 1
ATOM 1641 N N . PHE A 1 207 ? 14.122 4.767 -8.463 1.00 95.69 207 PHE A N 1
ATOM 1642 C CA . PHE A 1 207 ? 13.867 4.481 -7.058 1.00 95.69 207 PHE A CA 1
ATOM 1643 C C . PHE A 1 207 ? 13.226 5.682 -6.360 1.00 95.69 207 PHE A C 1
ATOM 1645 O O . PHE A 1 207 ? 13.656 6.827 -6.518 1.00 95.69 207 PHE A O 1
ATOM 1652 N N . TYR A 1 208 ? 12.234 5.398 -5.522 1.00 96.06 208 TYR A N 1
ATOM 1653 C CA . TYR A 1 208 ? 11.595 6.354 -4.637 1.00 96.06 208 TYR A CA 1
ATOM 1654 C C . TYR A 1 208 ? 11.368 5.739 -3.255 1.00 96.06 208 TYR A C 1
ATOM 1656 O O . TYR A 1 208 ? 10.959 4.587 -3.121 1.00 96.06 208 TYR A O 1
ATOM 1664 N N . SER A 1 209 ? 11.598 6.537 -2.218 1.00 95.81 209 SER A N 1
ATOM 1665 C CA . SER A 1 209 ? 11.260 6.209 -0.838 1.00 95.81 209 SER A CA 1
ATOM 1666 C C . SER A 1 209 ? 10.579 7.379 -0.155 1.00 95.81 209 SER A C 1
ATOM 1668 O O . SER A 1 209 ? 10.935 8.534 -0.398 1.00 95.81 209 SER A O 1
ATOM 1670 N N . TRP A 1 210 ? 9.641 7.080 0.735 1.00 96.56 210 TRP A N 1
ATOM 1671 C CA . TRP A 1 210 ? 8.969 8.074 1.558 1.00 96.56 210 TRP A CA 1
ATOM 1672 C C . TRP A 1 210 ? 8.666 7.511 2.938 1.00 96.56 210 TRP A C 1
ATOM 1674 O O . TRP A 1 210 ? 8.069 6.447 3.072 1.00 96.56 210 TRP A O 1
ATOM 1684 N N . ASN A 1 211 ? 9.074 8.241 3.968 1.00 95.69 211 ASN A N 1
ATOM 1685 C CA . ASN A 1 211 ? 8.749 7.936 5.348 1.00 95.69 211 ASN A CA 1
ATOM 1686 C C . ASN A 1 211 ? 7.661 8.919 5.823 1.00 95.69 211 ASN A C 1
ATOM 1688 O O . ASN A 1 211 ? 7.970 10.096 6.029 1.00 95.69 211 ASN A O 1
ATOM 1692 N N . PRO A 1 212 ? 6.402 8.480 6.003 1.00 91.94 212 PRO A N 1
ATOM 1693 C CA . PRO A 1 212 ? 5.294 9.358 6.368 1.00 91.94 212 PRO A CA 1
ATOM 1694 C C . PRO A 1 212 ? 5.422 9.922 7.786 1.00 91.94 212 PRO A C 1
ATOM 1696 O O . PRO A 1 212 ? 4.955 11.029 8.041 1.00 91.94 212 PRO A O 1
ATOM 1699 N N . ALA A 1 213 ? 6.084 9.211 8.705 1.00 90.94 213 ALA A N 1
ATOM 1700 C CA . ALA A 1 213 ? 6.277 9.684 10.075 1.00 90.94 213 ALA A CA 1
ATOM 1701 C C . ALA A 1 213 ? 7.217 10.900 10.133 1.00 90.94 213 ALA A C 1
ATOM 1703 O O . ALA A 1 213 ? 6.976 11.852 10.869 1.00 90.94 213 ALA A O 1
ATOM 1704 N N . THR A 1 214 ? 8.282 10.886 9.330 1.00 93.88 214 THR A N 1
ATOM 1705 C CA . THR A 1 214 ? 9.298 11.953 9.296 1.00 93.88 214 THR A CA 1
ATOM 1706 C C . THR A 1 214 ? 9.131 12.925 8.131 1.00 93.88 214 THR A C 1
ATOM 1708 O O . THR A 1 214 ? 9.860 13.912 8.064 1.00 93.88 214 THR A O 1
ATOM 1711 N N . GLN A 1 215 ? 8.215 12.638 7.200 1.00 93.38 215 GLN A N 1
ATOM 1712 C CA . GLN A 1 215 ? 8.017 13.363 5.939 1.00 93.38 215 GLN A CA 1
ATOM 1713 C C . GLN A 1 215 ? 9.277 13.438 5.057 1.00 93.38 215 GLN A C 1
ATOM 1715 O O . GLN A 1 215 ? 9.391 14.290 4.177 1.00 93.38 215 GLN A O 1
ATOM 1720 N N . LYS A 1 216 ? 10.243 12.535 5.265 1.00 94.38 216 LYS A N 1
ATOM 1721 C CA . LYS A 1 216 ? 11.463 12.467 4.455 1.00 94.38 216 LYS A CA 1
ATOM 1722 C C . LYS A 1 216 ? 11.214 11.617 3.217 1.00 94.38 216 LYS A C 1
ATOM 1724 O O . LYS A 1 216 ? 10.806 10.463 3.332 1.00 94.38 216 LYS A O 1
ATOM 1729 N N . ALA A 1 217 ? 11.516 12.173 2.049 1.00 95.00 217 ALA A N 1
ATOM 1730 C CA . ALA A 1 217 ? 11.502 11.459 0.780 1.00 95.00 217 ALA A CA 1
ATOM 1731 C C . ALA A 1 217 ? 12.913 11.378 0.188 1.00 95.00 217 ALA A C 1
ATOM 1733 O O . ALA A 1 217 ? 13.728 12.282 0.380 1.00 95.00 217 ALA A O 1
ATOM 1734 N N . ARG A 1 218 ? 13.201 10.299 -0.542 1.00 94.12 218 ARG A N 1
ATOM 1735 C CA . ARG A 1 218 ? 14.413 10.171 -1.363 1.00 94.12 218 ARG A CA 1
ATOM 1736 C C . ARG A 1 218 ? 14.039 9.636 -2.731 1.00 94.12 218 ARG A C 1
ATOM 1738 O O . ARG A 1 218 ? 13.184 8.761 -2.834 1.00 94.12 218 ARG A O 1
ATOM 1745 N N . ARG A 1 219 ? 14.710 10.147 -3.754 1.00 94.50 219 ARG A N 1
ATOM 1746 C CA . ARG A 1 219 ? 14.540 9.776 -5.156 1.00 94.50 219 ARG A CA 1
ATOM 1747 C C . ARG A 1 219 ? 15.924 9.692 -5.790 1.00 94.50 219 ARG A C 1
ATOM 1749 O O . ARG A 1 219 ? 16.791 10.481 -5.417 1.00 94.50 219 ARG A O 1
ATOM 1756 N N . GLY A 1 220 ? 16.138 8.735 -6.682 1.00 93.31 220 GLY A N 1
ATOM 1757 C CA . GLY A 1 220 ? 17.432 8.545 -7.333 1.00 93.31 220 GLY A CA 1
ATOM 1758 C C . GLY A 1 220 ? 17.527 7.207 -8.049 1.00 93.31 220 GLY A C 1
ATOM 1759 O O . GLY A 1 220 ? 16.507 6.606 -8.400 1.00 93.31 220 GLY A O 1
ATOM 1760 N N . SER A 1 221 ? 18.752 6.721 -8.238 1.00 94.25 221 SER A N 1
ATOM 1761 C CA . SER A 1 221 ? 18.955 5.390 -8.800 1.00 94.25 221 SER A CA 1
ATOM 1762 C C . SER A 1 221 ? 18.789 4.295 -7.742 1.00 94.25 221 SER A C 1
ATOM 1764 O O . SER A 1 221 ? 19.231 4.418 -6.596 1.00 94.25 221 SER A O 1
ATOM 1766 N N . LEU A 1 222 ? 18.218 3.162 -8.148 1.00 92.62 222 LEU A N 1
ATOM 1767 C CA . LEU A 1 222 ? 18.178 1.949 -7.332 1.00 92.62 222 LEU A CA 1
ATOM 1768 C C . LEU A 1 222 ? 19.593 1.496 -6.944 1.00 92.62 222 LEU A C 1
ATOM 1770 O O . LEU A 1 222 ? 19.808 1.005 -5.841 1.00 92.62 222 LEU A O 1
ATOM 1774 N N . TYR A 1 223 ? 20.570 1.691 -7.831 1.00 91.81 223 TYR A N 1
ATOM 1775 C CA . TYR A 1 223 ? 21.962 1.335 -7.579 1.00 91.81 223 TYR A CA 1
ATOM 1776 C C . TYR A 1 223 ? 22.573 2.134 -6.417 1.00 91.81 223 TYR A C 1
ATOM 1778 O O . TYR A 1 223 ? 23.149 1.543 -5.503 1.00 91.81 223 TYR A O 1
ATOM 1786 N N . GLU A 1 224 ? 22.419 3.461 -6.410 1.00 93.25 224 GLU A N 1
ATOM 1787 C CA . GLU A 1 224 ? 22.907 4.313 -5.317 1.00 93.25 224 GLU A CA 1
ATOM 1788 C C . GLU A 1 224 ? 22.241 3.966 -3.987 1.00 93.25 224 GLU A C 1
ATOM 1790 O O . GLU A 1 224 ? 22.907 3.935 -2.950 1.00 93.25 224 GLU A O 1
ATOM 1795 N N . GLU A 1 225 ? 20.944 3.659 -4.011 1.00 93.50 225 GLU A N 1
ATOM 1796 C CA . GLU A 1 225 ? 20.231 3.254 -2.806 1.00 93.50 225 GLU A CA 1
ATOM 1797 C C . GLU A 1 225 ? 20.729 1.900 -2.277 1.00 93.50 225 GLU A C 1
ATOM 1799 O O . GLU A 1 225 ? 20.946 1.757 -1.072 1.00 93.50 225 GLU A O 1
ATOM 1804 N N . LEU A 1 226 ? 20.973 0.920 -3.150 1.00 91.88 226 LEU A N 1
ATOM 1805 C CA . LEU A 1 226 ? 21.546 -0.368 -2.749 1.00 91.88 226 LEU A CA 1
ATOM 1806 C C . LEU A 1 226 ? 22.953 -0.200 -2.159 1.00 91.88 226 LEU A C 1
ATOM 1808 O O . LEU A 1 226 ? 23.268 -0.806 -1.133 1.00 91.88 226 LEU A O 1
ATOM 1812 N N . LEU A 1 227 ? 23.785 0.671 -2.742 1.00 92.00 227 LEU A N 1
ATOM 1813 C CA . LEU A 1 227 ? 25.087 1.022 -2.167 1.00 92.00 227 LEU A CA 1
ATOM 1814 C C . LEU A 1 227 ? 24.944 1.677 -0.790 1.00 92.00 227 LEU A C 1
ATOM 1816 O O . LEU A 1 227 ? 25.713 1.368 0.123 1.00 92.00 227 LEU A O 1
ATOM 1820 N N . ARG A 1 228 ? 23.963 2.569 -0.615 1.00 93.06 228 ARG A N 1
ATOM 1821 C CA . ARG A 1 228 ? 23.679 3.199 0.679 1.00 93.06 228 ARG A CA 1
ATOM 1822 C C . ARG A 1 228 ? 23.282 2.158 1.724 1.00 93.06 228 ARG A C 1
ATOM 1824 O O . ARG A 1 228 ? 23.819 2.194 2.829 1.00 93.06 228 ARG A O 1
ATOM 1831 N N . GLN A 1 229 ? 22.398 1.224 1.376 1.00 91.25 229 GLN A N 1
ATOM 1832 C CA . GLN A 1 229 ? 21.984 0.153 2.285 1.00 91.25 229 GLN A CA 1
ATOM 1833 C C . GLN A 1 229 ? 23.144 -0.770 2.654 1.00 91.25 229 GLN A C 1
ATOM 1835 O O . GLN A 1 229 ? 23.341 -1.064 3.831 1.00 91.25 229 GLN A O 1
ATOM 1840 N N . SER A 1 230 ? 23.978 -1.146 1.683 1.00 89.06 230 SER A N 1
ATOM 1841 C CA . SER A 1 230 ? 25.178 -1.948 1.942 1.00 89.06 230 SER A CA 1
ATOM 1842 C C . SER A 1 230 ? 26.128 -1.260 2.933 1.00 89.06 230 SER A C 1
ATOM 1844 O O . SER A 1 230 ? 26.599 -1.892 3.878 1.00 89.06 230 SER A O 1
ATOM 1846 N N . ARG A 1 231 ? 26.354 0.055 2.790 1.00 90.31 231 ARG A N 1
ATOM 1847 C CA . ARG A 1 231 ? 27.172 0.837 3.737 1.00 90.31 231 ARG A CA 1
ATOM 1848 C C . ARG A 1 231 ? 26.573 0.869 5.142 1.00 90.31 231 ARG A C 1
ATOM 1850 O O . ARG A 1 231 ? 27.313 0.745 6.115 1.00 90.31 231 ARG A O 1
ATOM 1857 N N . LEU A 1 232 ? 25.251 1.017 5.253 1.00 87.94 232 LEU A N 1
ATOM 1858 C CA . LEU A 1 232 ? 24.564 1.001 6.545 1.00 87.94 232 LEU A CA 1
ATOM 1859 C C . LEU A 1 232 ? 24.686 -0.358 7.236 1.00 87.94 232 LEU A C 1
ATOM 1861 O O . LEU A 1 232 ? 25.027 -0.403 8.414 1.00 87.94 232 LEU A O 1
ATOM 1865 N N . GLN A 1 233 ? 24.490 -1.454 6.505 1.00 84.00 233 GLN A N 1
ATOM 1866 C CA . GLN A 1 233 ? 24.634 -2.804 7.053 1.00 84.00 233 GLN A CA 1
ATOM 1867 C C . GLN A 1 233 ? 26.063 -3.063 7.545 1.00 84.00 233 GLN A C 1
ATOM 1869 O O . GLN A 1 233 ? 26.245 -3.539 8.661 1.00 84.00 233 GLN A O 1
ATOM 1874 N N . LEU A 1 234 ? 27.083 -2.663 6.776 1.00 83.25 234 LEU A N 1
ATOM 1875 C CA . LEU A 1 234 ? 28.487 -2.782 7.190 1.00 83.25 234 LEU A CA 1
ATOM 1876 C C . LEU A 1 234 ? 28.809 -1.976 8.456 1.00 83.25 234 LEU A C 1
ATOM 1878 O O . LEU A 1 234 ? 29.614 -2.422 9.265 1.00 83.25 234 LEU A O 1
ATOM 1882 N N . SER A 1 235 ? 28.178 -0.813 8.648 1.00 79.06 235 SER A N 1
ATOM 1883 C CA . SER A 1 235 ? 28.368 0.007 9.854 1.00 79.06 235 SER A CA 1
ATOM 1884 C C . SER A 1 235 ? 27.673 -0.542 11.106 1.00 79.06 235 SER A C 1
ATOM 1886 O O . SER A 1 235 ? 27.983 -0.111 12.213 1.00 79.06 235 SER A O 1
ATOM 1888 N N . GLN A 1 236 ? 26.732 -1.475 10.937 1.00 72.06 236 GLN A N 1
ATOM 1889 C CA . GLN A 1 236 ? 25.961 -2.087 12.022 1.00 72.06 236 GLN A CA 1
ATOM 1890 C C . GLN A 1 236 ? 26.506 -3.456 12.451 1.00 72.06 236 GLN A C 1
ATOM 1892 O O . GLN A 1 236 ? 26.103 -3.965 13.496 1.00 72.06 236 GLN A O 1
ATOM 1897 N N . THR A 1 237 ? 27.433 -4.048 11.691 1.00 67.19 237 THR A N 1
ATOM 1898 C CA . THR A 1 237 ? 28.111 -5.287 12.085 1.00 67.19 237 THR A CA 1
ATOM 1899 C C . THR A 1 237 ? 29.174 -4.965 13.143 1.00 67.19 237 THR A C 1
ATOM 1901 O O . THR A 1 237 ? 30.105 -4.215 12.840 1.00 67.19 237 THR A O 1
ATOM 1904 N N . PRO A 1 238 ? 29.077 -5.493 14.379 1.00 54.19 238 PRO A N 1
ATOM 1905 C CA . PRO A 1 238 ? 30.106 -5.268 15.386 1.00 54.19 238 PRO A CA 1
ATOM 1906 C C . PRO A 1 238 ? 31.453 -5.804 14.886 1.00 54.19 238 PRO A C 1
ATOM 1908 O O . PRO A 1 238 ? 31.527 -6.908 14.343 1.00 54.19 238 PRO A O 1
ATOM 1911 N N . GLN A 1 239 ? 32.512 -5.005 15.049 1.00 53.72 239 GLN A N 1
ATOM 1912 C CA . GLN A 1 239 ? 33.883 -5.477 14.869 1.00 53.72 239 GLN A CA 1
ATOM 1913 C C . GLN A 1 239 ? 34.150 -6.522 15.955 1.00 53.72 239 GLN A C 1
ATOM 1915 O O . GLN A 1 239 ? 34.248 -6.170 17.130 1.00 53.72 239 GLN A O 1
ATOM 1920 N N . ASN A 1 240 ? 34.185 -7.791 15.555 1.00 46.94 240 ASN A N 1
ATOM 1921 C CA . ASN A 1 240 ? 34.716 -8.873 16.381 1.00 46.94 240 ASN A CA 1
ATOM 1922 C C . ASN A 1 240 ? 36.240 -8.795 16.440 1.00 46.94 240 ASN A C 1
ATOM 1924 O O . ASN A 1 240 ? 36.846 -8.512 15.379 1.00 46.94 240 ASN A O 1
#

pLDDT: mean 82.21, std 13.24, range [29.2, 97.56]